Protein AF-A0A8T7GIP5-F1 (afdb_monomer_lite)

Sequence (349 aa):
MSTEKSAIWFSHVEDRYVADLEVGKKKFYWTGSLQTWDWSNCTVSAVKAASKLRIVIRSEKSIQSEYRKKQVVLRYMLGFDTDYLSIKPPAEEQYREPISNRDQQYGPPKTRWVVHLDSMHDIWQWKDGSDISQSEIYRAYLSLLRIIKEPPANSDKNLFNVYPNDDNEIGRKIVPVVYQPAIDSWKNFLREVHCKVVEHDDKGRPKKIEVSLMFNNEQLRQHAIANRIYEWFRGLFYGRTIDIESFFIQCKDEPELFDFPDIYSGDYGIQSDTIHIPRYGVRIKYYVGNGRHPIIFINTSNHAMAEHDTNHRLWKWEYIAWQQDGPVDFGEESRSEIDNRFRPKLRFW

pLDDT: mean 84.32, std 15.95, range [30.56, 98.44]

Structure (mmCIF, N/CA/C/O backbone):
data_AF-A0A8T7GIP5-F1
#
_entry.id   AF-A0A8T7GIP5-F1
#
loop_
_atom_site.group_PDB
_atom_site.id
_atom_site.type_symbol
_atom_site.label_atom_id
_atom_site.label_alt_id
_atom_site.label_comp_id
_atom_site.label_asym_id
_atom_site.label_entity_id
_atom_site.label_seq_id
_atom_site.pdbx_PDB_ins_code
_atom_site.Cartn_x
_atom_site.Cartn_y
_atom_site.Cartn_z
_atom_site.occupancy
_atom_site.B_iso_or_equiv
_atom_site.auth_seq_id
_atom_site.auth_comp_id
_atom_site.auth_asym_id
_atom_site.auth_atom_id
_atom_site.pdbx_PDB_model_num
ATOM 1 N N . MET A 1 1 ? -2.646 20.706 -7.688 1.00 34.72 1 MET A N 1
ATOM 2 C CA . MET A 1 1 ? -1.284 20.606 -8.252 1.00 34.72 1 MET A CA 1
ATOM 3 C C . MET A 1 1 ? -1.348 19.629 -9.408 1.00 34.72 1 MET A C 1
ATOM 5 O O . MET A 1 1 ? -1.994 18.604 -9.257 1.00 34.72 1 MET A O 1
ATOM 9 N N . SER A 1 2 ? -0.771 19.973 -10.558 1.00 30.56 2 SER A N 1
ATOM 10 C CA . SER A 1 2 ? -0.585 19.028 -11.662 1.00 30.56 2 SER A CA 1
ATOM 11 C C . SER A 1 2 ? 0.347 17.920 -11.171 1.00 30.56 2 SER A C 1
ATOM 13 O O . SER A 1 2 ? 1.537 18.175 -11.010 1.00 30.56 2 SER A O 1
ATOM 15 N N . THR A 1 3 ? -0.182 16.737 -10.855 1.00 49.62 3 THR A N 1
ATOM 16 C CA . THR A 1 3 ? 0.637 15.545 -10.619 1.00 49.62 3 THR A CA 1
ATOM 17 C C . THR A 1 3 ? 1.179 15.106 -11.969 1.00 49.62 3 THR A C 1
ATOM 19 O O . THR A 1 3 ? 0.511 14.426 -12.747 1.00 49.62 3 THR A O 1
ATOM 22 N N . GLU A 1 4 ? 2.369 15.601 -12.297 1.00 65.62 4 GLU A N 1
ATOM 23 C CA . GLU A 1 4 ? 3.109 15.137 -13.461 1.00 65.62 4 GLU A CA 1
ATOM 24 C C . GLU A 1 4 ? 3.264 13.617 -13.326 1.00 65.62 4 GLU A C 1
ATOM 26 O O . GLU A 1 4 ? 3.713 13.119 -12.292 1.00 65.62 4 GLU A O 1
ATOM 31 N N . LYS A 1 5 ? 2.764 12.871 -14.316 1.00 82.81 5 LYS A N 1
ATOM 32 C CA . LYS A 1 5 ? 2.826 11.409 -14.283 1.00 82.81 5 LYS A CA 1
ATOM 33 C C . LYS A 1 5 ? 4.287 10.997 -14.371 1.00 82.81 5 LYS A C 1
ATOM 35 O O . LYS A 1 5 ? 4.973 11.444 -15.286 1.00 82.81 5 LYS A O 1
ATOM 40 N N . SER A 1 6 ? 4.727 10.121 -13.474 1.00 88.12 6 SER A N 1
ATOM 41 C CA . SER A 1 6 ? 6.069 9.556 -13.572 1.00 88.12 6 SER A CA 1
ATOM 42 C C . SER A 1 6 ? 6.199 8.752 -14.861 1.00 88.12 6 SER A C 1
ATOM 44 O O . SER A 1 6 ? 5.301 7.989 -15.240 1.00 88.12 6 SER A O 1
ATOM 46 N N . ALA A 1 7 ? 7.344 8.908 -15.519 1.00 93.50 7 ALA A N 1
ATOM 47 C CA . ALA A 1 7 ? 7.695 8.132 -16.698 1.00 93.50 7 ALA A CA 1
ATOM 48 C C . ALA A 1 7 ? 8.135 6.692 -16.365 1.00 93.50 7 ALA A C 1
ATOM 50 O O . ALA A 1 7 ? 8.314 5.886 -17.282 1.00 93.50 7 ALA A O 1
ATOM 51 N N . ILE A 1 8 ? 8.318 6.362 -15.080 1.00 96.31 8 ILE A N 1
ATOM 52 C CA . ILE A 1 8 ? 8.752 5.037 -14.639 1.00 96.31 8 ILE A CA 1
ATOM 53 C C . ILE A 1 8 ? 7.596 4.039 -14.741 1.00 96.31 8 ILE A C 1
ATOM 55 O O . ILE A 1 8 ? 6.465 4.273 -14.302 1.00 96.31 8 ILE A O 1
ATOM 59 N N . TRP A 1 9 ? 7.934 2.883 -15.285 1.00 96.81 9 TRP A N 1
ATOM 60 C CA . TRP A 1 9 ? 7.155 1.663 -15.292 1.00 96.81 9 TRP A CA 1
ATOM 61 C C . TRP A 1 9 ? 7.798 0.625 -14.378 1.00 96.81 9 TRP A C 1
ATOM 63 O O . TRP A 1 9 ? 9.003 0.655 -14.115 1.00 96.81 9 TRP A O 1
ATOM 73 N N . PHE A 1 10 ? 6.989 -0.319 -13.924 1.00 97.25 10 PHE A N 1
ATOM 74 C CA . PHE A 1 10 ? 7.412 -1.456 -13.129 1.00 97.25 10 PHE A CA 1
ATOM 75 C C . PHE A 1 10 ? 6.832 -2.741 -13.711 1.00 97.25 10 PHE A C 1
ATOM 77 O O . PHE A 1 10 ? 5.616 -2.856 -13.869 1.00 97.25 10 PHE A O 1
ATOM 84 N N . SER A 1 11 ? 7.699 -3.705 -13.996 1.00 96.00 11 SER A N 1
ATOM 85 C CA . SER A 1 11 ? 7.315 -5.057 -14.389 1.00 96.00 11 SER A CA 1
ATOM 86 C C . SER A 1 11 ? 7.630 -6.012 -13.251 1.00 96.00 11 SER A C 1
ATOM 88 O O . SER A 1 11 ? 8.713 -5.950 -12.670 1.00 96.00 11 SER A O 1
ATOM 90 N N . HIS A 1 12 ? 6.716 -6.934 -12.967 1.00 95.19 12 HIS A N 1
ATOM 91 C CA . HIS A 1 12 ? 7.019 -8.056 -12.088 1.00 95.19 12 HIS A CA 1
ATOM 92 C C . HIS A 1 12 ? 6.443 -9.362 -12.615 1.00 95.19 12 HIS A C 1
ATOM 94 O O . HIS A 1 12 ? 5.364 -9.382 -13.208 1.00 95.19 12 HIS A O 1
ATOM 100 N N . VAL A 1 13 ? 7.172 -10.452 -12.412 1.00 93.50 13 VAL A N 1
ATOM 101 C CA . VAL A 1 13 ? 6.719 -11.807 -12.715 1.00 93.50 13 VAL A CA 1
ATOM 102 C C . VAL A 1 13 ? 6.046 -12.373 -11.473 1.00 93.50 13 VAL A C 1
ATOM 104 O O . VAL A 1 13 ? 6.632 -12.385 -10.396 1.00 93.50 13 VAL A O 1
ATOM 107 N N . GLU A 1 14 ? 4.813 -12.844 -11.616 1.00 90.69 14 GLU A N 1
ATOM 108 C CA . GLU A 1 14 ? 4.031 -13.380 -10.504 1.00 90.69 14 GLU A CA 1
ATOM 109 C C . GLU A 1 14 ? 3.147 -14.537 -10.968 1.00 90.69 14 GLU A C 1
ATOM 111 O O . GLU A 1 14 ? 2.759 -14.610 -12.139 1.00 90.69 14 GLU A O 1
ATOM 116 N N . ASP A 1 15 ? 2.803 -15.434 -10.047 1.00 89.50 15 ASP A N 1
ATOM 117 C CA . ASP A 1 15 ? 1.770 -16.430 -10.286 1.00 89.50 15 ASP A CA 1
ATOM 118 C C . ASP A 1 15 ? 0.479 -15.708 -10.663 1.00 89.50 15 ASP A C 1
ATOM 120 O O . ASP A 1 15 ? -0.055 -14.867 -9.939 1.00 89.50 15 ASP A O 1
ATOM 124 N N . ARG A 1 16 ? -0.090 -16.067 -11.803 1.00 89.00 16 ARG A N 1
ATOM 125 C CA . ARG A 1 16 ? -1.422 -15.621 -12.166 1.00 89.00 16 ARG A CA 1
ATOM 126 C C . ARG A 1 16 ? -2.403 -16.145 -11.123 1.00 89.00 16 ARG A C 1
ATOM 128 O O . ARG A 1 16 ? -2.414 -17.340 -10.816 1.00 89.00 16 ARG A O 1
ATOM 135 N N . TYR A 1 17 ? -3.274 -15.276 -10.630 1.00 87.00 17 TYR A N 1
ATOM 136 C CA . TYR A 1 17 ? -4.391 -15.657 -9.775 1.00 87.00 17 TYR A CA 1
ATOM 137 C C . TYR A 1 17 ? -5.725 -15.480 -10.497 1.00 87.00 17 TYR A C 1
ATOM 139 O O . TYR A 1 17 ? -5.856 -14.711 -11.453 1.00 87.00 17 TYR A O 1
ATOM 147 N N . VAL A 1 18 ? -6.727 -16.209 -10.018 1.00 84.69 18 VAL A N 1
ATOM 148 C CA . VAL A 1 18 ? -8.130 -16.006 -10.370 1.00 84.69 18 VAL A CA 1
ATOM 149 C C . VAL A 1 18 ? -8.830 -15.432 -9.151 1.00 84.69 18 VAL A C 1
ATOM 151 O O . VAL A 1 18 ? -8.786 -16.021 -8.069 1.00 84.69 18 VAL A O 1
ATOM 154 N N . ALA A 1 19 ? -9.470 -14.279 -9.337 1.00 82.31 19 ALA A N 1
ATOM 155 C CA . ALA A 1 19 ? -10.295 -13.643 -8.328 1.00 82.31 19 ALA A CA 1
ATOM 156 C C . ALA A 1 19 ? -11.628 -13.228 -8.948 1.00 82.31 19 ALA A C 1
ATOM 158 O O . ALA A 1 19 ? -11.730 -12.141 -9.509 1.00 82.31 19 ALA A O 1
ATOM 159 N N . ASP A 1 20 ? -12.645 -14.079 -8.838 1.00 77.75 20 ASP A N 1
ATOM 160 C CA . ASP A 1 20 ? -13.966 -13.844 -9.431 1.00 77.75 20 ASP A CA 1
ATOM 161 C C . ASP A 1 20 ? -15.079 -13.931 -8.377 1.00 77.75 20 ASP A C 1
ATOM 163 O O . ASP A 1 20 ? -14.906 -14.497 -7.292 1.00 77.75 20 ASP A O 1
ATOM 167 N N . LEU A 1 21 ? -16.232 -13.346 -8.708 1.00 64.69 21 LEU A N 1
ATOM 168 C CA . LEU A 1 21 ? -17.490 -13.511 -7.982 1.00 64.69 21 LEU A CA 1
ATOM 169 C C . LEU A 1 21 ? -18.344 -14.536 -8.733 1.00 64.69 21 LEU A C 1
ATOM 171 O O . LEU A 1 21 ? -19.016 -14.195 -9.704 1.00 64.69 21 LEU A O 1
ATOM 175 N N . GLU A 1 22 ? -18.333 -15.791 -8.293 1.00 63.12 22 GLU A N 1
ATOM 176 C CA . GLU A 1 22 ? -19.112 -16.860 -8.925 1.00 63.12 22 GLU A CA 1
ATOM 177 C C . GLU A 1 22 ? -20.294 -17.237 -8.027 1.00 63.12 22 GLU A C 1
ATOM 179 O O . GLU A 1 22 ? -20.105 -17.681 -6.894 1.00 63.12 22 GLU A O 1
ATOM 184 N N . VAL A 1 23 ? -21.527 -17.026 -8.507 1.00 63.66 23 VAL A N 1
ATOM 185 C CA . VAL A 1 23 ? -22.776 -17.322 -7.768 1.00 63.66 23 VAL A CA 1
ATOM 186 C C . VAL A 1 23 ? -22.764 -16.727 -6.340 1.00 63.66 23 VAL A C 1
ATOM 188 O O . VAL A 1 23 ? -23.119 -17.378 -5.360 1.00 63.66 23 VAL A O 1
ATOM 191 N N . GLY A 1 24 ? -22.291 -15.482 -6.202 1.00 58.62 24 GLY A N 1
ATOM 192 C CA . GLY A 1 24 ? -22.213 -14.776 -4.913 1.00 58.62 24 GLY A CA 1
ATOM 193 C C . GLY A 1 24 ? -21.102 -15.250 -3.967 1.00 58.62 24 GLY A C 1
ATOM 194 O O . GLY A 1 24 ? -21.040 -14.782 -2.833 1.00 58.62 24 GLY A O 1
ATOM 195 N N . LYS A 1 25 ? -20.213 -16.150 -4.408 1.00 63.22 25 LYS A N 1
ATOM 196 C CA . LYS A 1 25 ? -19.009 -16.543 -3.667 1.00 63.22 25 LYS A CA 1
ATOM 197 C C . LYS A 1 25 ? -17.785 -15.871 -4.276 1.00 63.22 25 LYS A C 1
ATOM 199 O O . LYS A 1 25 ? -17.510 -16.039 -5.464 1.00 63.22 25 LYS A O 1
ATOM 204 N N . LYS A 1 26 ? -17.016 -15.149 -3.455 1.00 70.00 26 LYS A N 1
ATOM 205 C CA . LYS A 1 26 ? -15.670 -14.709 -3.848 1.00 70.00 26 LYS A CA 1
ATOM 206 C C . LYS A 1 26 ? -14.801 -15.969 -3.988 1.00 70.00 26 LYS A C 1
ATOM 208 O O . LYS A 1 26 ? -14.779 -16.792 -3.079 1.00 70.00 26 LYS A O 1
ATOM 213 N N . LYS A 1 27 ? -14.103 -16.154 -5.104 1.00 77.88 27 LYS A N 1
ATOM 214 C CA . LYS A 1 27 ? -13.073 -17.194 -5.267 1.00 77.88 27 LYS A CA 1
ATOM 215 C C . LYS A 1 27 ? -11.707 -16.524 -5.319 1.00 77.88 27 LYS A C 1
ATOM 217 O O . LYS A 1 27 ? -11.587 -15.460 -5.917 1.00 77.88 27 LYS A O 1
ATOM 222 N N . PHE A 1 28 ? -10.706 -17.134 -4.687 1.00 84.19 28 PHE A N 1
ATOM 223 C CA . PHE A 1 28 ? -9.301 -16.756 -4.831 1.00 84.19 28 PHE A CA 1
ATOM 224 C C . PHE A 1 28 ? -8.437 -18.006 -4.900 1.00 84.19 28 PHE A C 1
ATOM 226 O O . PHE A 1 28 ? -8.432 -18.796 -3.956 1.00 84.19 28 PHE A O 1
ATOM 233 N N . TYR A 1 29 ? -7.675 -18.167 -5.972 1.00 86.38 29 TYR A N 1
ATOM 234 C CA . TYR A 1 29 ? -6.622 -19.174 -6.018 1.00 86.38 29 TYR A CA 1
ATOM 235 C C . TYR A 1 29 ? -5.536 -18.783 -7.012 1.00 86.38 29 TYR A C 1
ATOM 237 O O . TYR A 1 29 ? -5.792 -18.133 -8.028 1.00 86.38 29 TYR A O 1
ATOM 245 N N . TRP A 1 30 ? -4.315 -19.206 -6.706 1.00 88.75 30 TRP A N 1
ATOM 246 C CA . TRP A 1 30 ? -3.186 -19.130 -7.620 1.00 88.75 30 TRP A CA 1
ATOM 247 C C . TRP A 1 30 ? -3.307 -20.244 -8.655 1.00 88.75 30 TRP A C 1
ATOM 249 O O . TRP A 1 30 ? -3.639 -21.380 -8.327 1.00 88.75 30 TRP A O 1
ATOM 259 N N . THR A 1 31 ? -3.049 -19.917 -9.914 1.00 88.69 31 THR A N 1
ATOM 260 C CA . THR A 1 31 ? -3.108 -20.880 -11.022 1.00 88.69 31 THR A CA 1
ATOM 261 C C . THR A 1 31 ? -1.836 -21.719 -11.142 1.00 88.69 31 THR A C 1
ATOM 263 O O . THR A 1 31 ? -1.844 -22.719 -11.852 1.00 88.69 31 THR A O 1
ATOM 266 N N . GLY A 1 32 ? -0.743 -21.296 -10.493 1.00 88.69 32 GLY A N 1
ATOM 267 C CA . GLY A 1 32 ? 0.596 -21.876 -10.652 1.00 88.69 32 GLY A CA 1
ATOM 268 C C . GLY A 1 32 ? 1.262 -21.563 -11.998 1.00 88.69 32 GLY A C 1
ATOM 269 O O . GLY A 1 32 ? 2.337 -22.083 -12.281 1.00 88.69 32 GLY A O 1
ATOM 270 N N . SER A 1 33 ? 0.627 -20.744 -12.844 1.00 89.81 33 SER A N 1
ATOM 271 C CA . SER A 1 33 ? 1.219 -20.252 -14.090 1.00 89.81 33 SER A CA 1
ATOM 272 C C . SER A 1 33 ? 1.804 -18.862 -13.873 1.00 89.81 33 SER A C 1
ATOM 274 O O . SER A 1 33 ? 1.096 -17.973 -13.405 1.00 89.81 33 SER A O 1
ATOM 276 N N . LEU A 1 34 ? 3.079 -18.669 -14.208 1.00 91.44 34 LEU A N 1
ATOM 277 C CA . LEU A 1 34 ? 3.741 -17.371 -14.093 1.00 91.44 34 LEU A CA 1
ATOM 278 C C . LEU A 1 34 ? 3.331 -16.437 -15.231 1.00 91.44 34 LEU A C 1
ATOM 280 O O . LEU A 1 34 ? 3.147 -16.860 -16.374 1.00 91.44 34 LEU A O 1
ATOM 284 N N . GLN A 1 35 ? 3.237 -15.151 -14.915 1.00 91.44 35 GLN A N 1
ATOM 285 C CA . GLN A 1 35 ? 2.960 -14.093 -15.870 1.00 91.44 35 GLN A CA 1
ATOM 286 C C . GLN A 1 35 ? 3.676 -12.797 -15.469 1.00 91.44 35 GLN A C 1
ATOM 288 O O . GLN A 1 35 ? 3.770 -12.473 -14.289 1.00 91.44 35 GLN A O 1
ATOM 293 N N . THR A 1 36 ? 4.132 -12.029 -16.461 1.00 92.00 36 THR A N 1
ATOM 294 C CA . THR A 1 36 ? 4.612 -10.657 -16.262 1.00 92.00 36 THR A CA 1
ATOM 295 C C . THR A 1 36 ? 3.446 -9.671 -16.183 1.00 92.00 36 THR A C 1
ATOM 297 O O . THR A 1 36 ? 2.523 -9.710 -17.001 1.00 92.00 36 THR A O 1
ATOM 300 N N . TRP A 1 37 ? 3.512 -8.776 -15.203 1.00 92.44 37 TRP A N 1
ATOM 301 C CA . TRP A 1 37 ? 2.561 -7.702 -14.956 1.00 92.44 37 TRP A CA 1
ATOM 302 C C . TRP A 1 37 ? 3.265 -6.356 -15.018 1.00 92.44 37 TRP A C 1
ATOM 304 O O . TRP A 1 37 ? 4.160 -6.087 -14.216 1.00 92.44 37 TRP A O 1
ATOM 314 N N . ASP A 1 38 ? 2.799 -5.493 -15.910 1.00 93.94 38 ASP A N 1
ATOM 315 C CA . ASP A 1 38 ? 3.372 -4.176 -16.138 1.00 93.94 38 ASP A CA 1
ATOM 316 C C . ASP A 1 38 ? 2.491 -3.057 -15.582 1.00 93.94 38 ASP A C 1
ATOM 318 O O . ASP A 1 38 ? 1.281 -3.001 -15.819 1.00 93.94 38 ASP A O 1
ATOM 322 N N . TRP A 1 39 ? 3.111 -2.127 -14.866 1.00 93.88 39 TRP A N 1
ATOM 323 C CA . TRP A 1 39 ? 2.456 -1.003 -14.209 1.00 93.88 39 TRP A CA 1
ATOM 324 C C . TRP A 1 39 ? 3.131 0.292 -14.637 1.00 93.88 39 TRP A C 1
ATOM 326 O O . TRP A 1 39 ? 4.350 0.400 -14.595 1.00 93.88 39 TRP A O 1
ATOM 336 N N . SER A 1 40 ? 2.340 1.273 -15.063 1.00 93.19 40 SER A N 1
ATOM 337 C CA . SER A 1 40 ? 2.819 2.612 -15.425 1.00 93.19 40 SER A CA 1
ATOM 338 C C . SER A 1 40 ? 2.672 3.594 -14.263 1.00 93.19 40 SER A C 1
ATOM 340 O O . SER A 1 40 ? 1.906 3.333 -13.329 1.00 93.19 40 SER A O 1
ATOM 342 N N . ASN A 1 41 ? 3.266 4.785 -14.397 1.00 94.31 41 ASN A N 1
ATOM 343 C CA . ASN A 1 41 ? 3.144 5.874 -13.422 1.00 94.31 41 ASN A CA 1
ATOM 344 C C . ASN A 1 41 ? 3.607 5.424 -12.029 1.00 94.31 41 ASN A C 1
ATOM 346 O O . ASN A 1 41 ? 2.883 5.559 -11.039 1.00 94.31 41 ASN A O 1
ATOM 350 N N . CYS A 1 42 ? 4.781 4.796 -11.992 1.00 95.50 42 CYS A N 1
ATOM 351 C CA . CYS A 1 42 ? 5.333 4.195 -10.794 1.00 95.50 42 CYS A CA 1
ATOM 352 C C . CYS A 1 42 ? 6.356 5.110 -10.120 1.00 95.50 42 CYS A C 1
ATOM 354 O O . CYS A 1 42 ? 7.090 5.834 -10.770 1.00 95.50 42 CYS A O 1
ATOM 356 N N . THR A 1 43 ? 6.463 5.030 -8.801 1.00 93.62 43 THR A N 1
ATOM 357 C CA . THR A 1 43 ? 7.572 5.606 -8.038 1.00 93.62 43 THR A CA 1
ATOM 358 C C . THR A 1 43 ? 8.289 4.500 -7.286 1.00 93.62 43 THR A C 1
ATOM 360 O O . THR A 1 43 ? 7.683 3.493 -6.912 1.00 93.62 43 THR A O 1
ATOM 363 N N . VAL A 1 44 ? 9.591 4.685 -7.083 1.00 92.44 44 VAL A N 1
ATOM 364 C CA . VAL A 1 44 ? 10.471 3.683 -6.482 1.00 92.44 44 VAL A CA 1
ATOM 365 C C . VAL A 1 44 ? 11.093 4.273 -5.229 1.00 92.44 44 VAL A C 1
ATOM 367 O O . VAL A 1 44 ? 11.706 5.338 -5.263 1.00 92.44 44 VAL A O 1
ATOM 370 N N . SER A 1 45 ? 10.948 3.561 -4.120 1.00 89.38 45 SER A N 1
ATOM 371 C CA . SER A 1 45 ? 11.603 3.867 -2.850 1.00 89.38 45 SER A CA 1
ATOM 372 C C . SER A 1 45 ? 12.220 2.595 -2.284 1.00 89.38 45 SER A C 1
ATOM 374 O O . SER A 1 45 ? 11.813 1.495 -2.655 1.00 89.38 45 SER A O 1
ATOM 376 N N . ALA A 1 46 ? 13.220 2.725 -1.418 1.00 88.19 46 ALA A N 1
ATOM 377 C CA . ALA A 1 46 ? 13.846 1.565 -0.807 1.00 88.19 46 ALA A CA 1
ATOM 378 C C . ALA A 1 46 ? 14.382 1.871 0.589 1.00 88.19 46 ALA A C 1
ATOM 380 O O . ALA A 1 46 ? 14.709 3.015 0.904 1.00 88.19 46 ALA A O 1
ATOM 381 N N . VAL A 1 47 ? 14.512 0.825 1.400 1.00 83.94 47 VAL A N 1
ATOM 382 C CA . VAL A 1 47 ? 15.208 0.865 2.687 1.00 83.94 47 VAL A CA 1
ATOM 383 C C . VAL A 1 47 ? 16.113 -0.349 2.809 1.00 83.94 47 VAL A C 1
ATOM 385 O O . VAL A 1 47 ? 15.756 -1.469 2.444 1.00 83.94 47 VAL A O 1
ATOM 388 N N . LYS A 1 48 ? 17.318 -0.115 3.324 1.00 81.94 48 LYS A N 1
ATOM 389 C CA . LYS A 1 48 ? 18.306 -1.159 3.574 1.00 81.94 48 LYS A CA 1
ATOM 390 C C . LYS A 1 48 ? 17.959 -1.914 4.859 1.00 81.94 48 LYS A C 1
ATOM 392 O O . LYS A 1 48 ? 17.916 -1.310 5.927 1.00 81.94 48 LYS A O 1
ATOM 397 N N . ALA A 1 49 ? 17.751 -3.225 4.750 1.00 73.88 49 ALA A N 1
ATOM 398 C CA . ALA A 1 49 ? 17.392 -4.118 5.848 1.00 73.88 49 ALA A CA 1
ATOM 399 C C . ALA A 1 49 ? 18.437 -5.237 5.975 1.00 73.88 49 ALA A C 1
ATOM 401 O O . ALA A 1 49 ? 18.398 -6.231 5.252 1.00 73.88 49 ALA A O 1
ATOM 402 N N . ALA A 1 50 ? 19.388 -5.075 6.900 1.00 74.81 50 ALA A N 1
ATOM 403 C CA . ALA A 1 50 ? 20.512 -5.998 7.092 1.00 74.81 50 ALA A CA 1
ATOM 404 C C . ALA A 1 50 ? 21.248 -6.328 5.770 1.00 74.81 50 ALA A C 1
ATOM 406 O O . ALA A 1 50 ? 21.973 -5.476 5.253 1.00 74.81 50 ALA A O 1
ATOM 407 N N . SER A 1 51 ? 21.075 -7.543 5.232 1.00 75.56 51 SER A N 1
ATOM 408 C CA . SER A 1 51 ? 21.687 -8.011 3.979 1.00 75.56 51 SER A CA 1
ATOM 409 C C . SER A 1 51 ? 20.826 -7.799 2.729 1.00 75.56 51 SER A C 1
ATOM 411 O O . SER A 1 51 ? 21.311 -8.042 1.627 1.00 75.56 51 SER A O 1
ATOM 413 N N . LYS A 1 52 ? 19.576 -7.353 2.882 1.00 86.69 52 LYS A N 1
ATOM 414 C CA . LYS A 1 52 ? 18.621 -7.152 1.787 1.00 86.69 52 LYS A CA 1
ATOM 415 C C . LYS A 1 52 ? 18.278 -5.678 1.606 1.00 86.69 52 LYS A C 1
ATOM 417 O O . LYS A 1 52 ? 18.423 -4.856 2.514 1.00 86.69 52 LYS A O 1
ATOM 422 N N . LEU A 1 53 ? 17.797 -5.345 0.419 1.00 88.38 53 LEU A N 1
ATOM 423 C CA . LEU A 1 53 ? 17.159 -4.077 0.118 1.00 88.38 53 LEU A CA 1
ATOM 424 C C . LEU A 1 53 ? 15.658 -4.322 -0.014 1.00 88.38 53 LEU A C 1
ATOM 426 O O . LEU A 1 53 ? 15.228 -5.062 -0.895 1.00 88.38 53 LEU A O 1
ATOM 430 N N . ARG A 1 54 ? 14.862 -3.692 0.848 1.00 89.25 54 ARG A N 1
ATOM 431 C CA . ARG A 1 54 ? 13.413 -3.686 0.686 1.00 89.25 54 ARG A CA 1
ATOM 432 C C . ARG A 1 54 ? 13.037 -2.574 -0.271 1.00 89.25 54 ARG A C 1
ATOM 434 O O . ARG A 1 54 ? 13.262 -1.406 0.043 1.00 89.25 54 ARG A O 1
ATOM 441 N N . ILE A 1 55 ? 12.474 -2.930 -1.415 1.00 91.38 55 ILE A N 1
ATOM 442 C CA . ILE A 1 55 ? 11.984 -1.996 -2.423 1.00 91.38 55 ILE A CA 1
ATOM 443 C C . ILE A 1 55 ? 10.475 -1.856 -2.255 1.00 91.38 55 ILE A C 1
ATOM 445 O O . ILE A 1 55 ? 9.764 -2.840 -2.065 1.00 91.38 55 ILE A O 1
ATOM 449 N N . VAL A 1 56 ? 9.991 -0.619 -2.320 1.00 91.94 56 VAL A N 1
ATOM 450 C CA . VAL A 1 56 ? 8.570 -0.284 -2.320 1.00 91.94 56 VAL A CA 1
ATOM 451 C C . VAL A 1 56 ? 8.261 0.492 -3.590 1.00 91.94 56 VAL A C 1
ATOM 453 O O . VAL A 1 56 ? 8.758 1.607 -3.792 1.00 91.94 56 VAL A O 1
ATOM 456 N N . ILE A 1 57 ? 7.418 -0.106 -4.426 1.00 94.81 57 ILE A N 1
ATOM 457 C CA . ILE A 1 57 ? 6.870 0.490 -5.636 1.00 94.81 57 ILE A CA 1
ATOM 458 C C . ILE A 1 57 ? 5.494 1.049 -5.308 1.00 94.81 57 ILE A C 1
ATOM 460 O O . ILE A 1 57 ? 4.667 0.362 -4.705 1.00 94.81 57 ILE A O 1
ATOM 464 N N . ARG A 1 58 ? 5.228 2.284 -5.730 1.00 94.31 58 ARG A N 1
ATOM 465 C CA . ARG A 1 58 ? 3.876 2.848 -5.709 1.00 94.31 58 ARG A CA 1
ATOM 466 C C . ARG A 1 58 ? 3.418 3.210 -7.102 1.00 94.31 58 ARG A C 1
ATOM 468 O O . ARG A 1 58 ? 4.235 3.634 -7.905 1.00 94.31 58 ARG A O 1
ATOM 475 N N . SER A 1 59 ? 2.131 3.068 -7.378 1.00 94.25 59 SER A N 1
ATOM 476 C CA . SER A 1 59 ? 1.501 3.545 -8.612 1.00 94.25 59 SER A CA 1
ATOM 477 C C . SER A 1 59 ? 0.245 4.327 -8.263 1.00 94.25 59 SER A C 1
ATOM 479 O O . SER A 1 59 ? -0.413 4.040 -7.261 1.00 94.25 59 SER A O 1
ATOM 481 N N . GLU A 1 60 ? -0.091 5.321 -9.076 1.00 92.31 60 GLU A N 1
ATOM 482 C CA . GLU A 1 60 ? -1.270 6.155 -8.863 1.00 92.31 60 GLU A CA 1
ATOM 483 C C . GLU A 1 60 ? -2.155 6.186 -10.106 1.00 92.31 60 GLU A C 1
ATOM 485 O O . GLU A 1 60 ? -1.680 6.263 -11.244 1.00 92.31 60 GLU A O 1
ATOM 490 N N . LYS A 1 61 ? -3.470 6.149 -9.892 1.00 91.31 61 LYS A N 1
ATOM 491 C CA . LYS A 1 61 ? -4.464 6.207 -10.963 1.00 91.31 61 LYS A CA 1
ATOM 492 C C . LYS A 1 61 ? -5.632 7.090 -10.563 1.00 91.31 61 LYS A C 1
ATOM 494 O O . LYS A 1 61 ? -6.343 6.799 -9.604 1.00 91.31 61 LYS A O 1
ATOM 499 N N . SER A 1 62 ? -5.884 8.130 -11.350 1.00 91.56 62 SER A N 1
ATOM 500 C CA . SER A 1 62 ? -7.086 8.944 -11.194 1.00 91.56 62 SER A CA 1
ATOM 501 C C . SER A 1 62 ? -8.302 8.218 -11.766 1.00 91.56 62 SER A C 1
ATOM 503 O O . SER A 1 62 ? -8.273 7.752 -12.907 1.00 91.56 62 SER A O 1
ATOM 505 N N . ILE A 1 63 ? -9.383 8.151 -10.994 1.00 90.00 63 ILE A N 1
ATOM 506 C CA . ILE A 1 63 ? -10.660 7.564 -11.409 1.00 90.00 63 ILE A CA 1
ATOM 507 C C . ILE A 1 63 ? -11.817 8.491 -11.040 1.00 90.00 63 ILE A C 1
ATOM 509 O O . ILE A 1 63 ? -11.710 9.295 -10.114 1.00 90.00 63 ILE A O 1
ATOM 513 N N . GLN A 1 64 ? -12.949 8.345 -11.723 1.00 90.56 64 GLN A N 1
ATOM 514 C CA . GLN A 1 64 ? -14.201 8.934 -11.264 1.00 90.56 64 GLN A CA 1
ATOM 515 C C . GLN A 1 64 ? -14.802 8.029 -10.181 1.00 90.56 64 GLN A C 1
ATOM 517 O O . GLN A 1 64 ? -15.141 6.880 -10.453 1.00 90.56 64 GLN A O 1
ATOM 522 N N . SER A 1 65 ? -14.921 8.526 -8.950 1.00 85.38 65 SER A N 1
ATOM 523 C CA . SER A 1 65 ? -15.519 7.772 -7.846 1.00 85.38 65 SER A CA 1
ATOM 524 C C . SER A 1 65 ? -17.032 7.949 -7.830 1.00 85.38 65 SER A C 1
ATOM 526 O O . SER A 1 65 ? -17.526 9.063 -7.658 1.00 85.38 65 SER A O 1
ATOM 528 N N . GLU A 1 66 ? -17.771 6.846 -7.945 1.00 82.69 66 GLU A N 1
ATOM 529 C CA . GLU A 1 66 ? -19.230 6.838 -7.766 1.00 82.69 66 GLU A CA 1
ATOM 530 C C . GLU A 1 66 ? -19.624 7.186 -6.324 1.00 82.69 66 GLU A C 1
ATOM 532 O O . GLU A 1 66 ? -20.585 7.919 -6.103 1.00 82.69 66 GLU A O 1
ATOM 537 N N . TYR A 1 67 ? -18.842 6.714 -5.346 1.00 82.94 67 TYR A N 1
ATOM 538 C CA . TYR A 1 67 ? -19.076 6.966 -3.923 1.00 82.94 67 TYR A CA 1
ATOM 539 C C . TYR A 1 67 ? -18.874 8.446 -3.570 1.00 82.94 67 TYR A C 1
ATOM 541 O O . TYR A 1 67 ? -19.763 9.090 -3.019 1.00 82.94 67 TYR A O 1
ATOM 549 N N . ARG A 1 68 ? -17.722 9.011 -3.958 1.00 83.06 68 ARG A N 1
ATOM 550 C CA . ARG A 1 68 ? -17.347 10.403 -3.644 1.00 83.06 68 ARG A CA 1
ATOM 551 C C . ARG A 1 68 ? -17.973 11.417 -4.605 1.00 83.06 68 ARG A C 1
ATOM 553 O O . ARG A 1 68 ? -17.877 12.616 -4.364 1.00 83.06 68 ARG A O 1
ATOM 560 N N . LYS A 1 69 ? -18.565 10.947 -5.711 1.00 88.06 69 LYS A N 1
ATOM 561 C CA . LYS A 1 69 ? -19.145 11.758 -6.797 1.00 88.06 69 LYS A CA 1
ATOM 562 C C . LYS A 1 69 ? -18.165 12.786 -7.383 1.00 88.06 69 LYS A C 1
ATOM 564 O O . LYS A 1 69 ? -18.569 13.850 -7.840 1.00 88.06 69 LYS A O 1
ATOM 569 N N . LYS A 1 70 ? -16.869 12.470 -7.368 1.00 90.69 70 LYS A N 1
ATOM 570 C CA . LYS A 1 70 ? -15.781 13.322 -7.867 1.00 90.69 70 LYS A CA 1
ATOM 571 C C . LYS A 1 70 ? -14.618 12.473 -8.370 1.00 90.69 70 LYS A C 1
ATOM 573 O O . LYS A 1 70 ? -14.559 11.270 -8.102 1.00 90.69 70 LYS A O 1
ATOM 578 N N . GLN A 1 71 ? -13.680 13.114 -9.056 1.00 93.69 71 GLN A N 1
ATOM 579 C CA . GLN A 1 71 ? -12.408 12.491 -9.386 1.00 93.69 71 GLN A CA 1
ATOM 580 C C . GLN A 1 71 ? -11.591 12.272 -8.106 1.00 93.69 71 GLN A C 1
ATOM 582 O O . GLN A 1 71 ? -11.497 13.164 -7.262 1.00 93.69 71 GLN A O 1
ATOM 587 N N . VAL A 1 72 ? -11.028 11.075 -7.962 1.00 92.25 72 VAL A N 1
ATOM 588 C CA . VAL A 1 72 ? -10.155 10.688 -6.846 1.00 92.25 72 VAL A CA 1
ATOM 589 C C . VAL A 1 72 ? -8.903 10.002 -7.375 1.00 92.25 72 VAL A C 1
ATOM 591 O O . VAL A 1 72 ? -8.903 9.479 -8.492 1.00 92.25 72 VAL A O 1
ATOM 594 N N . VAL A 1 73 ? -7.849 9.972 -6.568 1.00 92.25 73 VAL A N 1
ATOM 595 C CA . VAL A 1 73 ? -6.596 9.272 -6.849 1.00 92.25 73 VAL A CA 1
ATOM 596 C C . VAL A 1 73 ? -6.572 7.969 -6.058 1.00 92.25 73 VAL A C 1
ATOM 598 O O . VAL A 1 73 ? -6.569 7.972 -4.831 1.00 92.25 73 VAL A O 1
ATOM 601 N N . LEU A 1 74 ? -6.564 6.840 -6.766 1.00 92.12 74 LEU A N 1
ATOM 602 C CA . LEU A 1 74 ? -6.232 5.548 -6.176 1.00 92.12 74 LEU A CA 1
ATOM 603 C C . LEU A 1 74 ? -4.720 5.397 -6.121 1.00 92.12 74 LEU A C 1
ATOM 605 O O . LEU A 1 74 ? -4.045 5.591 -7.132 1.00 92.12 74 LEU A O 1
ATOM 609 N N . ARG A 1 75 ? -4.221 5.005 -4.953 1.00 93.25 75 ARG A N 1
ATOM 610 C CA . ARG A 1 75 ? -2.813 4.717 -4.712 1.00 93.25 75 ARG A CA 1
ATOM 611 C C . ARG A 1 75 ? -2.640 3.223 -4.504 1.00 93.25 75 ARG A C 1
ATOM 613 O O . ARG A 1 75 ? -3.441 2.588 -3.816 1.00 93.25 75 ARG A O 1
ATOM 620 N N . TYR A 1 76 ? -1.601 2.683 -5.114 1.00 94.69 76 TYR A N 1
ATOM 621 C CA . TYR A 1 76 ? -1.235 1.281 -5.036 1.00 94.69 76 TYR A CA 1
ATOM 622 C C . TYR A 1 76 ? 0.172 1.160 -4.477 1.00 94.69 76 TYR A C 1
ATOM 624 O O . TYR A 1 76 ? 1.026 1.977 -4.813 1.00 94.69 76 TYR A O 1
ATOM 632 N N . MET A 1 77 ? 0.423 0.135 -3.668 1.00 94.12 77 MET A N 1
ATOM 633 C CA . MET A 1 77 ? 1.741 -0.165 -3.115 1.00 94.12 77 MET A CA 1
ATOM 634 C C . MET A 1 77 ? 2.064 -1.656 -3.254 1.00 94.12 77 MET A C 1
ATOM 636 O O . MET A 1 77 ? 1.218 -2.507 -2.967 1.00 94.12 77 MET A O 1
ATOM 640 N N . LEU A 1 78 ? 3.286 -1.965 -3.684 1.00 94.50 78 LEU A N 1
ATOM 641 C CA . LEU A 1 78 ? 3.872 -3.301 -3.645 1.00 94.50 78 LEU A CA 1
ATOM 642 C C . LEU A 1 78 ? 5.267 -3.214 -3.023 1.00 94.50 78 LEU A C 1
ATOM 644 O O . LEU A 1 78 ? 6.085 -2.395 -3.442 1.00 94.50 78 LEU A O 1
ATOM 648 N N . GLY A 1 79 ? 5.532 -4.056 -2.027 1.00 92.06 79 GLY A N 1
ATOM 649 C CA . GLY A 1 79 ? 6.826 -4.145 -1.360 1.00 92.06 79 GLY A CA 1
ATOM 650 C C . GLY A 1 79 ? 7.433 -5.533 -1.520 1.00 92.06 79 GLY A C 1
ATOM 651 O O . GLY A 1 79 ? 6.730 -6.524 -1.341 1.00 92.06 79 GLY A O 1
ATOM 652 N N . PHE A 1 80 ? 8.727 -5.601 -1.821 1.00 91.81 80 PHE A N 1
ATOM 653 C CA . PHE A 1 80 ? 9.475 -6.854 -1.935 1.00 91.81 80 PHE A CA 1
ATOM 654 C C . PHE A 1 80 ? 10.930 -6.672 -1.491 1.00 91.81 80 PHE A C 1
ATOM 656 O O . PHE A 1 80 ? 11.451 -5.557 -1.456 1.00 91.81 80 PHE A O 1
ATOM 663 N N . ASP A 1 81 ? 11.581 -7.776 -1.132 1.00 91.56 81 ASP A N 1
ATOM 664 C CA . ASP A 1 81 ? 12.981 -7.787 -0.713 1.00 91.56 81 ASP A CA 1
ATOM 665 C C . ASP A 1 81 ? 13.861 -8.337 -1.839 1.00 91.56 81 ASP A C 1
ATOM 667 O O . ASP A 1 81 ? 13.595 -9.424 -2.347 1.00 91.56 81 ASP A O 1
ATOM 671 N N . THR A 1 82 ? 14.938 -7.626 -2.168 1.00 92.31 82 THR A N 1
ATOM 672 C CA . THR A 1 82 ? 15.947 -8.042 -3.152 1.00 92.31 82 THR A CA 1
ATOM 673 C C . THR A 1 82 ? 17.351 -8.003 -2.556 1.00 92.31 82 THR A C 1
ATOM 675 O O . THR A 1 82 ? 17.622 -7.261 -1.608 1.00 92.31 82 THR A O 1
ATOM 678 N N . ASP A 1 83 ? 18.277 -8.774 -3.120 1.00 92.12 83 ASP A N 1
ATOM 679 C CA . ASP A 1 83 ? 19.693 -8.655 -2.785 1.00 92.12 83 ASP A CA 1
ATOM 680 C C . ASP A 1 83 ? 20.286 -7.403 -3.447 1.00 92.12 83 ASP A C 1
ATOM 682 O O . ASP A 1 83 ? 20.001 -7.082 -4.595 1.00 92.12 83 ASP A O 1
ATOM 686 N N . TYR A 1 84 ? 21.153 -6.665 -2.752 1.00 86.75 84 TYR A N 1
ATOM 687 C CA . TYR A 1 84 ? 21.745 -5.454 -3.343 1.00 86.75 84 TYR A CA 1
ATOM 688 C C . TYR A 1 84 ? 22.666 -5.764 -4.537 1.00 86.75 84 TYR A C 1
ATOM 690 O O . TYR A 1 84 ? 22.893 -4.896 -5.375 1.00 86.75 84 TYR A O 1
ATOM 698 N N . LEU A 1 85 ? 23.194 -6.993 -4.617 1.00 88.50 85 LEU A N 1
ATOM 699 C CA . LEU A 1 85 ? 24.052 -7.460 -5.711 1.00 88.50 85 LEU A CA 1
ATOM 700 C C . LEU A 1 85 ? 23.274 -7.822 -6.981 1.00 88.50 85 LEU A C 1
ATOM 702 O O . LEU A 1 85 ? 23.888 -7.925 -8.042 1.00 88.50 85 LEU A O 1
ATOM 706 N N . SER A 1 86 ? 21.958 -8.039 -6.896 1.00 93.00 86 SER A N 1
ATOM 707 C CA . SER A 1 86 ? 21.152 -8.379 -8.072 1.00 93.00 86 SER A CA 1
ATOM 708 C C . SER A 1 86 ? 20.777 -7.154 -8.905 1.00 93.00 86 SER A C 1
ATOM 710 O O . SER A 1 86 ? 20.465 -7.312 -10.084 1.00 93.00 86 SER A O 1
ATOM 712 N N . ILE A 1 87 ? 20.866 -5.948 -8.328 1.00 95.00 87 ILE A N 1
ATOM 713 C CA . ILE A 1 87 ? 20.524 -4.699 -9.012 1.00 95.00 87 ILE A CA 1
ATOM 714 C C . ILE A 1 87 ? 21.589 -4.367 -10.056 1.00 95.00 87 ILE A C 1
ATOM 716 O O . ILE A 1 87 ? 22.738 -4.053 -9.730 1.00 95.00 87 ILE A O 1
ATOM 720 N N . LYS A 1 88 ? 21.196 -4.399 -11.329 1.00 96.62 88 LYS A N 1
ATOM 721 C CA . LYS A 1 88 ? 22.096 -4.132 -12.458 1.00 96.62 88 LYS A CA 1
ATOM 722 C C . LYS A 1 88 ? 22.063 -2.659 -12.874 1.00 96.62 88 LYS A C 1
ATOM 724 O O . LYS A 1 88 ? 21.049 -1.991 -12.681 1.00 96.62 88 LYS A O 1
ATOM 729 N N . PRO A 1 89 ? 23.152 -2.129 -13.458 1.00 96.69 89 PRO A N 1
ATOM 730 C CA . PRO A 1 89 ? 23.118 -0.826 -14.109 1.00 96.69 89 PRO A CA 1
ATOM 731 C C . PRO A 1 89 ? 22.041 -0.764 -15.200 1.00 96.69 89 PRO A C 1
ATOM 733 O O . PRO A 1 89 ? 21.737 -1.799 -15.800 1.00 96.69 89 PRO A O 1
ATOM 736 N N . PRO A 1 90 ? 21.500 0.432 -15.489 1.00 96.81 90 PRO A N 1
ATOM 737 C CA . PRO A 1 90 ? 20.541 0.607 -16.564 1.00 96.81 90 PRO A CA 1
ATOM 738 C C . PRO A 1 90 ? 21.071 0.102 -17.913 1.00 96.81 90 PRO A C 1
ATOM 740 O O . PRO A 1 90 ? 22.213 0.389 -18.278 1.00 96.81 90 PRO A O 1
ATOM 743 N N . ALA A 1 91 ? 20.232 -0.605 -18.664 1.00 96.94 91 ALA A N 1
ATOM 744 C CA . ALA A 1 91 ? 20.543 -1.139 -19.988 1.00 96.94 91 ALA A CA 1
ATOM 745 C C . ALA A 1 91 ? 19.440 -0.800 -20.999 1.00 96.94 91 ALA A C 1
ATOM 747 O O . ALA A 1 91 ? 18.319 -0.465 -20.620 1.00 96.94 91 ALA A O 1
ATOM 748 N N . GLU A 1 92 ? 19.757 -0.877 -22.292 1.00 97.06 92 GLU A N 1
ATOM 749 C CA . GLU A 1 92 ? 18.767 -0.745 -23.365 1.00 97.06 92 GLU A CA 1
ATOM 750 C C . GLU A 1 92 ? 18.228 -2.111 -23.777 1.00 97.06 92 GLU A C 1
ATOM 752 O O . GLU A 1 92 ? 18.995 -3.029 -24.060 1.00 97.06 92 GLU A O 1
ATOM 757 N N . GLU A 1 93 ? 16.905 -2.222 -23.877 1.00 96.75 93 GLU A N 1
ATOM 758 C CA . GLU A 1 93 ? 16.226 -3.441 -24.313 1.00 96.75 93 GLU A CA 1
ATOM 759 C C . GLU A 1 93 ? 15.090 -3.133 -25.287 1.00 96.75 93 GLU A C 1
ATOM 761 O O . GLU A 1 93 ? 14.431 -2.095 -25.193 1.00 96.75 93 GLU A O 1
ATOM 766 N N . GLN A 1 94 ? 14.824 -4.067 -26.203 1.00 96.88 94 GLN A N 1
ATOM 767 C CA . GLN A 1 94 ? 13.575 -4.071 -26.961 1.00 96.88 94 GLN A CA 1
ATOM 768 C C . GLN A 1 94 ? 12.471 -4.681 -26.106 1.00 96.88 94 GLN A C 1
ATOM 770 O O . GLN A 1 94 ? 12.598 -5.808 -25.631 1.00 96.88 94 GLN A O 1
ATOM 775 N N . TYR A 1 95 ? 11.368 -3.958 -25.954 1.00 95.62 95 TYR A N 1
ATOM 776 C CA . TYR A 1 95 ? 10.228 -4.401 -25.167 1.00 95.62 95 TYR A CA 1
ATOM 777 C C . TYR A 1 95 ? 8.921 -4.052 -25.859 1.00 95.62 95 TYR A C 1
ATOM 779 O O . TYR A 1 95 ? 8.846 -3.081 -26.612 1.00 95.62 95 TYR A O 1
ATOM 787 N N . ARG A 1 96 ? 7.879 -4.848 -25.629 1.00 92.38 96 ARG A N 1
ATOM 788 C CA . ARG A 1 96 ? 6.566 -4.591 -26.218 1.00 92.38 96 ARG A CA 1
ATOM 789 C C . ARG A 1 96 ? 5.668 -3.929 -25.191 1.00 92.38 96 ARG A C 1
ATOM 791 O O . ARG A 1 96 ? 5.539 -4.418 -24.077 1.00 92.38 96 ARG A O 1
ATOM 798 N N . GLU A 1 97 ? 5.047 -2.824 -25.581 1.00 86.94 97 GLU A N 1
ATOM 799 C CA . GLU A 1 97 ? 4.167 -2.078 -24.687 1.00 86.94 97 GLU A CA 1
ATOM 800 C C . GLU A 1 97 ? 2.952 -2.924 -24.269 1.00 86.94 97 GLU A C 1
ATOM 802 O O . GLU A 1 97 ? 2.270 -3.464 -25.143 1.00 86.94 97 GLU A O 1
ATOM 807 N N . PRO A 1 98 ? 2.658 -3.052 -22.969 1.00 86.56 98 PRO A N 1
ATOM 808 C CA . PRO A 1 98 ? 1.501 -3.797 -22.484 1.00 86.56 98 PRO A CA 1
ATOM 809 C C . PRO A 1 98 ? 0.211 -3.021 -22.789 1.00 86.56 98 PRO A C 1
ATOM 811 O O . PRO A 1 98 ? -0.040 -1.956 -22.230 1.00 86.56 98 PRO A O 1
ATOM 814 N N . ILE A 1 99 ? -0.634 -3.558 -23.670 1.00 84.75 99 ILE A N 1
ATOM 815 C CA . ILE A 1 99 ? -1.974 -3.009 -23.946 1.00 84.75 99 ILE A CA 1
ATOM 816 C C . ILE A 1 99 ? -2.966 -3.531 -22.899 1.00 84.75 99 ILE A C 1
ATOM 818 O O . ILE A 1 99 ? -3.762 -2.771 -22.350 1.00 84.75 99 ILE A O 1
ATOM 822 N N . SER A 1 100 ? -2.901 -4.831 -22.598 1.00 83.25 100 SER A N 1
ATOM 823 C CA . SER A 1 100 ? -3.668 -5.476 -21.528 1.00 83.25 100 SER A CA 1
ATOM 824 C C . SER A 1 100 ? -2.793 -6.512 -20.837 1.00 83.25 100 SER A C 1
ATOM 826 O O . SER A 1 100 ? -2.379 -7.486 -21.467 1.00 83.25 100 SER A O 1
ATOM 828 N N . ASN A 1 101 ? -2.565 -6.334 -19.531 1.00 81.88 101 ASN A N 1
ATOM 829 C CA . ASN A 1 101 ? -1.901 -7.346 -18.710 1.00 81.88 101 ASN A CA 1
ATOM 830 C C . ASN A 1 101 ? -2.710 -8.649 -18.715 1.00 81.88 101 ASN A C 1
ATOM 832 O O . ASN A 1 101 ? -2.183 -9.705 -19.038 1.00 81.88 101 ASN A O 1
ATOM 836 N N . ARG A 1 102 ? -4.014 -8.588 -18.411 1.00 75.50 102 ARG A N 1
ATOM 837 C CA . ARG A 1 102 ? -4.856 -9.786 -18.237 1.00 75.50 102 ARG A CA 1
ATOM 838 C C . ARG A 1 102 ? -4.902 -10.664 -19.489 1.00 75.50 102 ARG A C 1
ATOM 840 O O . ARG A 1 102 ? -4.894 -11.886 -19.367 1.00 75.50 102 ARG A O 1
ATOM 847 N N . ASP A 1 103 ? -4.940 -10.035 -20.659 1.00 80.56 103 ASP A N 1
ATOM 848 C CA . ASP A 1 103 ? -5.122 -10.722 -21.941 1.00 80.56 103 ASP A CA 1
ATOM 849 C C . ASP A 1 103 ? -3.807 -10.907 -22.709 1.00 80.56 103 ASP A C 1
ATOM 851 O O . ASP A 1 103 ? -3.832 -11.382 -23.842 1.00 80.56 103 ASP A O 1
ATOM 855 N N . GLN A 1 104 ? -2.670 -10.521 -22.109 1.00 78.94 104 GLN A N 1
ATOM 856 C CA . GLN A 1 104 ? -1.331 -10.593 -22.709 1.00 78.94 104 GLN A CA 1
ATOM 857 C C . GLN A 1 104 ? -1.278 -9.961 -24.109 1.00 78.94 104 GLN A C 1
ATOM 859 O O . GLN A 1 104 ? -0.672 -10.484 -25.047 1.00 78.94 104 GLN A O 1
ATOM 864 N N . GLN A 1 105 ? -1.957 -8.825 -24.262 1.00 84.25 105 GLN A N 1
ATOM 865 C CA . GLN A 1 105 ? -1.962 -8.073 -25.509 1.00 84.25 105 GLN A CA 1
ATOM 866 C C . GLN A 1 105 ? -0.838 -7.052 -25.480 1.00 84.25 105 GLN A C 1
ATOM 868 O O . GLN A 1 105 ? -0.770 -6.226 -24.568 1.00 84.25 105 GLN A O 1
ATOM 873 N N . TYR A 1 106 ? 0.006 -7.089 -26.506 1.00 88.44 106 TYR A N 1
ATOM 874 C CA . TYR A 1 106 ? 1.194 -6.256 -26.587 1.00 88.44 106 TYR A CA 1
ATOM 875 C C . TYR A 1 106 ? 1.237 -5.452 -27.882 1.00 88.44 106 TYR A C 1
ATOM 877 O O . TYR A 1 106 ? 0.912 -5.950 -28.962 1.00 88.44 106 TYR A O 1
ATOM 885 N N . GLY A 1 107 ? 1.683 -4.208 -27.757 1.00 89.25 107 GLY A N 1
ATOM 886 C CA . GLY A 1 107 ? 1.951 -3.310 -28.863 1.00 89.25 107 GLY A CA 1
ATOM 887 C C . GLY A 1 107 ? 3.224 -3.670 -29.639 1.00 89.25 107 GLY A C 1
ATOM 888 O O . GLY A 1 107 ? 3.849 -4.718 -29.419 1.00 89.25 107 GLY A O 1
ATOM 889 N N . PRO A 1 108 ? 3.626 -2.799 -30.578 1.00 89.88 108 PRO A N 1
ATOM 890 C CA . PRO A 1 108 ? 4.879 -2.965 -31.299 1.00 89.88 108 PRO A CA 1
ATOM 891 C C . PRO A 1 108 ? 6.086 -2.871 -30.348 1.00 89.88 108 PRO A C 1
ATOM 893 O O . PRO A 1 108 ? 6.006 -2.196 -29.316 1.00 89.88 108 PRO A O 1
ATOM 896 N N . PRO A 1 109 ? 7.209 -3.530 -30.687 1.00 93.25 109 PRO A N 1
ATOM 897 C CA . PRO A 1 109 ? 8.442 -3.402 -29.925 1.00 93.25 109 PRO A CA 1
ATOM 898 C C . PRO A 1 109 ? 8.979 -1.966 -29.995 1.00 93.25 109 PRO A C 1
ATOM 900 O O . PRO A 1 109 ? 8.966 -1.334 -31.053 1.00 93.25 109 PRO A O 1
ATOM 903 N N . LYS A 1 110 ? 9.446 -1.466 -28.854 1.00 95.12 110 LYS A N 1
ATOM 904 C CA . LYS A 1 110 ? 10.087 -0.164 -28.669 1.00 95.12 110 LYS A CA 1
ATOM 905 C C . LYS A 1 110 ? 11.304 -0.336 -27.761 1.00 95.12 110 LYS A C 1
ATOM 907 O O . LYS A 1 110 ? 11.349 -1.249 -26.935 1.00 95.12 110 LYS A O 1
ATOM 912 N N . THR A 1 111 ? 12.272 0.566 -27.876 1.00 96.69 111 THR A N 1
ATOM 913 C CA . THR A 1 111 ? 13.431 0.575 -26.976 1.00 96.69 111 THR A CA 1
ATOM 914 C C . THR A 1 111 ? 13.057 1.184 -25.626 1.00 96.69 111 THR A C 1
ATOM 916 O O . THR A 1 111 ? 12.520 2.293 -25.570 1.00 96.69 111 THR A O 1
ATOM 919 N N . ARG A 1 112 ? 13.390 0.496 -24.534 1.00 96.69 112 ARG A N 1
ATOM 920 C CA . ARG A 1 112 ? 13.310 1.010 -23.160 1.00 96.69 112 ARG A CA 1
ATOM 921 C C . ARG A 1 112 ? 14.689 1.031 -22.509 1.00 96.69 112 ARG A C 1
ATOM 923 O O . ARG 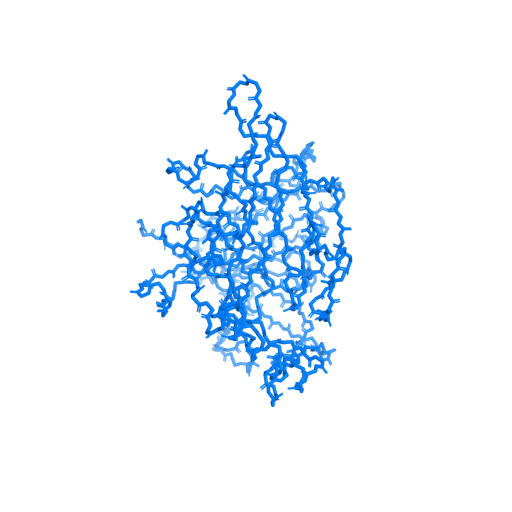A 1 112 ? 15.547 0.223 -22.859 1.00 96.69 112 ARG A O 1
ATOM 930 N N . TRP A 1 113 ? 14.868 1.916 -21.537 1.00 97.94 113 TRP A N 1
ATOM 931 C CA . TRP A 1 113 ? 15.908 1.781 -20.522 1.00 97.94 113 TRP A CA 1
ATOM 932 C C . TRP A 1 113 ? 15.350 0.982 -19.351 1.00 97.94 113 TRP A C 1
ATOM 934 O O . TRP A 1 113 ? 14.280 1.316 -18.845 1.00 97.94 113 TRP A O 1
ATOM 944 N N . VAL A 1 114 ? 16.064 -0.046 -18.911 1.00 97.94 114 VAL A N 1
ATOM 945 C CA . VAL A 1 114 ? 15.634 -0.950 -17.839 1.00 97.94 114 VAL A CA 1
ATOM 946 C C . VAL A 1 114 ? 16.706 -1.077 -16.771 1.00 97.94 114 VAL A C 1
ATOM 948 O O . VAL A 1 114 ? 17.894 -1.114 -17.075 1.00 97.94 114 VAL A O 1
ATOM 951 N N . VAL A 1 115 ? 16.278 -1.165 -15.519 1.00 98.19 115 VAL A N 1
ATOM 952 C CA . VAL A 1 115 ? 17.093 -1.578 -14.380 1.00 98.19 115 VAL A CA 1
ATOM 953 C C . VAL A 1 115 ? 16.473 -2.857 -13.842 1.00 98.19 115 VAL A C 1
ATOM 955 O O . VAL A 1 115 ? 15.370 -2.836 -13.291 1.00 98.19 115 VAL A O 1
ATOM 958 N N . HIS A 1 116 ? 17.197 -3.961 -13.999 1.00 97.94 116 HIS A N 1
ATOM 959 C CA . HIS A 1 116 ? 16.827 -5.233 -13.388 1.00 97.94 116 HIS A CA 1
ATOM 960 C C . HIS A 1 116 ? 17.127 -5.162 -11.898 1.00 97.94 116 HIS A C 1
ATOM 962 O O . HIS A 1 116 ? 18.277 -4.925 -11.513 1.00 97.94 116 HIS A O 1
ATOM 968 N N . LEU A 1 117 ? 16.098 -5.334 -11.074 1.00 97.00 117 LEU A N 1
ATOM 969 C CA . LEU A 1 117 ? 16.225 -5.322 -9.619 1.00 97.00 117 LEU A CA 1
ATOM 970 C C . LEU A 1 117 ? 16.600 -6.719 -9.115 1.00 97.00 117 LEU A C 1
ATOM 972 O O . LEU A 1 117 ? 17.495 -6.854 -8.282 1.00 97.00 117 LEU A O 1
ATOM 976 N N . ASP A 1 118 ? 15.978 -7.751 -9.684 1.00 95.69 118 ASP A N 1
ATOM 977 C CA . ASP A 1 118 ? 16.307 -9.166 -9.505 1.00 95.69 118 ASP A CA 1
ATOM 978 C C . ASP A 1 118 ? 15.822 -9.987 -10.722 1.00 95.69 118 ASP A C 1
ATOM 980 O O . ASP A 1 118 ? 15.689 -9.450 -11.819 1.00 95.69 118 ASP A O 1
ATOM 984 N N . SER A 1 119 ? 15.614 -11.301 -10.572 1.00 94.88 119 SER A N 1
ATOM 985 C CA . SER A 1 119 ? 15.121 -12.166 -11.656 1.00 94.88 119 SER A CA 1
ATOM 986 C C . SER A 1 119 ? 13.620 -12.046 -11.938 1.00 94.88 119 SER A C 1
ATOM 988 O O . SER A 1 119 ? 13.147 -12.619 -12.916 1.00 94.88 119 SER A O 1
ATOM 990 N N . MET A 1 120 ? 12.870 -11.377 -11.066 1.00 95.50 120 MET A N 1
ATOM 991 C CA . MET A 1 120 ? 11.411 -11.283 -11.092 1.00 95.50 120 MET A CA 1
ATOM 992 C C . MET A 1 120 ? 10.918 -9.842 -11.238 1.00 95.50 120 MET A C 1
ATOM 994 O O . MET A 1 120 ? 9.748 -9.660 -11.560 1.00 95.50 120 MET A O 1
ATOM 998 N N . HIS A 1 121 ? 11.768 -8.838 -11.017 1.00 97.31 121 HIS A N 1
ATOM 999 C CA . HIS A 1 121 ? 11.373 -7.436 -10.926 1.00 97.31 121 HIS A CA 1
ATOM 1000 C C . HIS A 1 121 ? 12.260 -6.517 -11.769 1.00 97.31 121 HIS A C 1
ATOM 1002 O O . HIS A 1 121 ? 13.481 -6.475 -11.599 1.00 97.31 121 HIS A O 1
ATOM 1008 N N . ASP A 1 122 ? 11.610 -5.681 -12.578 1.00 97.75 122 ASP A N 1
ATOM 1009 C CA . ASP A 1 122 ? 12.242 -4.636 -13.379 1.00 97.75 122 ASP A CA 1
ATOM 1010 C C . ASP A 1 122 ? 11.564 -3.288 -13.130 1.00 97.75 122 ASP A C 1
ATOM 1012 O O . ASP A 1 122 ? 10.339 -3.193 -13.046 1.00 97.75 122 ASP A O 1
ATOM 1016 N N . ILE A 1 123 ? 12.351 -2.217 -13.117 1.00 98.00 123 ILE A N 1
ATOM 1017 C CA . ILE A 1 123 ? 11.843 -0.856 -13.331 1.00 98.00 123 ILE A CA 1
ATOM 1018 C C . ILE A 1 123 ? 12.402 -0.330 -14.648 1.00 98.00 123 ILE A C 1
ATOM 1020 O O . ILE A 1 123 ? 13.544 -0.618 -15.011 1.00 98.00 123 ILE A O 1
ATOM 1024 N N . TRP A 1 124 ? 11.605 0.420 -15.399 1.00 97.69 124 TRP A N 1
ATOM 1025 C CA . TRP A 1 124 ? 12.007 0.857 -16.733 1.00 97.69 124 TRP A CA 1
ATOM 1026 C C . TRP A 1 124 ? 11.306 2.137 -17.181 1.00 97.69 124 TRP A C 1
ATOM 1028 O O . TRP A 1 124 ? 10.342 2.585 -16.575 1.00 97.69 124 TRP A O 1
ATOM 1038 N N . GLN A 1 125 ? 11.810 2.746 -18.248 1.00 96.75 125 GLN A N 1
ATOM 1039 C CA . GLN A 1 125 ? 11.232 3.922 -18.897 1.00 96.75 125 GLN A CA 1
ATOM 1040 C C . GLN A 1 125 ? 11.454 3.809 -20.410 1.00 96.75 125 GLN A C 1
ATOM 1042 O O . GLN A 1 125 ? 12.493 3.314 -20.850 1.00 96.75 125 GLN A O 1
ATOM 1047 N N . TRP A 1 126 ? 10.499 4.261 -21.228 1.00 96.25 126 TRP A N 1
ATOM 1048 C CA . TRP A 1 126 ? 10.698 4.322 -22.680 1.00 96.25 126 TRP A CA 1
ATOM 1049 C C . TRP A 1 126 ? 11.843 5.270 -23.044 1.00 96.25 126 TRP A C 1
ATOM 1051 O O . TRP A 1 126 ? 11.931 6.372 -22.506 1.00 96.25 126 TRP A O 1
ATOM 1061 N N . LYS A 1 127 ? 12.693 4.857 -23.990 1.00 95.25 127 LYS A N 1
ATOM 1062 C CA . LYS A 1 127 ? 13.744 5.722 -24.527 1.00 95.25 127 LYS A CA 1
ATOM 1063 C C . LYS A 1 127 ? 13.109 6.783 -25.425 1.00 95.25 127 LYS A C 1
ATOM 1065 O O . LYS A 1 127 ? 12.437 6.448 -26.398 1.00 95.25 127 LYS A O 1
ATOM 1070 N N . ASP A 1 128 ? 13.347 8.051 -25.114 1.00 90.69 128 ASP A N 1
ATOM 1071 C CA . ASP A 1 128 ? 12.765 9.212 -25.807 1.00 90.69 128 ASP A CA 1
ATOM 1072 C C . ASP A 1 128 ? 13.778 9.979 -26.681 1.00 90.69 128 ASP A C 1
ATOM 1074 O O . ASP A 1 128 ? 13.461 11.023 -27.244 1.00 90.69 128 ASP A O 1
ATOM 1078 N N . GLY A 1 129 ? 14.996 9.446 -26.822 1.00 82.94 129 GLY A N 1
ATOM 1079 C CA . GLY A 1 129 ? 16.085 10.056 -27.590 1.00 82.94 129 GLY A CA 1
ATOM 1080 C C . GLY A 1 129 ? 16.993 10.987 -26.780 1.00 82.94 129 GLY A C 1
ATOM 1081 O O . GLY A 1 129 ? 18.009 11.428 -27.315 1.00 82.94 129 GLY A O 1
ATOM 1082 N N . SER A 1 130 ? 16.673 11.251 -25.509 1.00 88.00 130 SER A N 1
ATOM 1083 C CA . SER A 1 130 ? 17.558 11.960 -24.579 1.00 88.00 130 SER A CA 1
ATOM 1084 C C . SER A 1 130 ? 18.700 11.070 -24.063 1.00 88.00 130 SER A C 1
ATOM 1086 O O . SER A 1 130 ? 18.719 9.853 -24.271 1.00 88.00 130 SER A O 1
ATOM 1088 N N . ASP A 1 131 ? 19.688 11.686 -23.410 1.00 92.69 131 ASP A N 1
ATOM 1089 C CA . ASP A 1 131 ? 20.726 10.950 -22.688 1.00 92.69 131 ASP A CA 1
ATOM 1090 C C . ASP A 1 131 ? 20.129 10.302 -21.430 1.00 92.69 131 ASP A C 1
ATOM 1092 O O . ASP A 1 131 ? 19.363 10.933 -20.697 1.00 92.69 131 ASP A O 1
ATOM 1096 N N . ILE A 1 132 ? 20.519 9.057 -21.138 1.00 94.50 132 ILE A N 1
ATOM 1097 C CA . ILE A 1 132 ? 19.981 8.308 -19.997 1.00 94.50 132 ILE A CA 1
ATOM 1098 C C . ILE A 1 132 ? 20.157 9.057 -18.669 1.00 94.50 132 ILE A C 1
ATOM 1100 O O . ILE A 1 132 ? 19.306 8.936 -17.792 1.00 94.50 132 ILE A O 1
ATOM 1104 N N . SER A 1 133 ? 21.195 9.886 -18.518 1.00 94.12 133 SER A N 1
ATOM 1105 C CA . SER A 1 133 ? 21.432 10.678 -17.306 1.00 94.12 133 SER A CA 1
ATOM 1106 C C . SER A 1 133 ? 20.310 11.666 -16.971 1.00 94.12 133 SER A C 1
ATOM 1108 O O . SER A 1 133 ? 20.162 12.055 -15.810 1.00 94.12 133 SER A O 1
ATOM 1110 N N . GLN A 1 134 ? 19.494 12.043 -17.959 1.00 93.31 134 GLN A N 1
ATOM 1111 C CA . GLN A 1 134 ? 18.351 12.940 -17.792 1.00 93.31 134 GLN A CA 1
ATOM 1112 C C . GLN A 1 134 ? 17.059 12.195 -17.427 1.00 93.31 134 GLN A C 1
ATOM 1114 O O . GLN A 1 134 ? 16.120 12.815 -16.920 1.00 93.31 134 GLN A O 1
ATOM 1119 N N . SER A 1 135 ? 17.019 10.874 -17.621 1.00 94.62 135 SER A N 1
ATOM 1120 C CA . SER A 1 135 ? 15.838 10.037 -17.392 1.00 94.62 135 SER A CA 1
ATOM 1121 C C . SER A 1 135 ? 15.472 9.894 -15.906 1.00 94.62 135 SER A C 1
ATOM 1123 O O . SER A 1 135 ? 16.323 9.991 -15.014 1.00 94.62 135 SER A O 1
ATOM 1125 N N . GLU A 1 136 ? 14.194 9.633 -15.616 1.00 95.12 136 GLU A N 1
ATOM 1126 C CA . GLU A 1 136 ? 13.743 9.332 -14.252 1.00 95.12 136 GLU A CA 1
ATOM 1127 C C . GLU A 1 136 ? 14.299 7.988 -13.771 1.00 95.12 136 GLU A C 1
ATOM 1129 O O . GLU A 1 136 ? 14.673 7.857 -12.604 1.00 95.12 136 GLU A O 1
ATOM 1134 N N . ILE A 1 137 ? 14.426 7.013 -14.678 1.00 96.19 137 ILE A N 1
ATOM 1135 C CA . ILE A 1 137 ? 14.952 5.685 -14.353 1.00 96.19 137 ILE A CA 1
ATOM 1136 C C . ILE A 1 137 ? 16.411 5.734 -13.878 1.00 96.19 137 ILE A C 1
ATOM 1138 O O . ILE A 1 137 ? 16.772 5.059 -12.912 1.00 96.19 137 ILE A O 1
ATOM 1142 N N . TYR A 1 138 ? 17.247 6.587 -14.477 1.00 96.56 138 TYR A N 1
ATOM 1143 C CA . TYR A 1 138 ? 18.628 6.769 -14.029 1.00 96.56 138 TYR A CA 1
ATOM 1144 C C . TYR A 1 138 ? 18.702 7.424 -12.647 1.00 96.56 138 TYR A C 1
ATOM 1146 O O . TYR A 1 138 ? 19.482 6.997 -11.795 1.00 96.56 138 TYR A O 1
ATOM 1154 N N . ARG A 1 139 ? 17.845 8.418 -12.375 1.00 95.50 139 ARG A N 1
ATOM 1155 C CA . ARG A 1 139 ? 17.740 9.028 -11.038 1.00 95.50 139 ARG A CA 1
ATOM 1156 C C . ARG A 1 139 ? 17.276 8.014 -9.992 1.00 95.50 139 ARG A C 1
ATOM 1158 O O . ARG A 1 139 ? 17.829 7.989 -8.893 1.00 95.50 139 ARG A O 1
ATOM 1165 N N . ALA A 1 140 ? 16.308 7.160 -10.329 1.00 95.00 140 ALA A N 1
ATOM 1166 C CA . ALA A 1 140 ? 15.857 6.078 -9.458 1.00 95.00 140 ALA A CA 1
ATOM 1167 C C . ALA A 1 140 ? 17.002 5.097 -9.154 1.00 95.00 140 ALA A C 1
ATOM 1169 O O . ALA A 1 140 ? 17.261 4.804 -7.988 1.00 95.00 140 ALA A O 1
ATOM 1170 N N . TYR A 1 141 ? 17.753 4.675 -10.176 1.00 96.69 141 TYR A N 1
ATOM 1171 C CA . TYR A 1 141 ? 18.939 3.831 -10.014 1.00 96.69 141 TYR A CA 1
ATOM 1172 C C . TYR A 1 141 ? 19.984 4.452 -9.074 1.00 96.69 141 TYR A C 1
ATOM 1174 O O . TYR A 1 141 ? 20.437 3.800 -8.132 1.00 96.69 141 TYR A O 1
ATOM 1182 N N . LEU A 1 142 ? 20.335 5.727 -9.274 1.00 95.25 142 LEU A N 1
ATOM 1183 C CA . LEU A 1 142 ? 21.286 6.425 -8.405 1.00 95.25 142 LEU A CA 1
ATOM 1184 C C . LEU A 1 142 ? 20.793 6.527 -6.953 1.00 95.25 142 LEU A C 1
ATOM 1186 O O . LEU A 1 142 ? 21.589 6.346 -6.029 1.00 95.25 142 LEU A O 1
ATOM 1190 N N . SER A 1 143 ? 19.496 6.765 -6.738 1.00 92.00 143 SER A N 1
ATOM 1191 C CA . SER A 1 143 ? 18.887 6.747 -5.402 1.00 92.00 143 SER A CA 1
ATOM 1192 C C . SER A 1 143 ? 19.016 5.378 -4.730 1.00 92.00 143 SER A C 1
ATOM 1194 O O . SER A 1 143 ? 19.406 5.316 -3.563 1.00 92.00 143 SER A O 1
ATOM 1196 N N . LEU A 1 144 ? 18.764 4.284 -5.460 1.00 92.75 144 LEU A N 1
ATOM 1197 C CA . LEU A 1 144 ? 18.944 2.921 -4.945 1.00 92.75 144 LEU A CA 1
ATOM 1198 C C . LEU A 1 144 ? 20.409 2.656 -4.569 1.00 92.75 144 LEU A C 1
ATOM 1200 O O . LEU A 1 144 ? 20.688 2.186 -3.466 1.00 92.75 144 LEU A O 1
ATOM 1204 N N . LEU A 1 145 ? 21.358 3.025 -5.437 1.00 92.19 145 LEU A N 1
ATOM 1205 C CA . LEU A 1 145 ? 22.788 2.878 -5.150 1.00 92.19 145 LEU A CA 1
ATOM 1206 C C . LEU A 1 145 ? 23.232 3.679 -3.926 1.00 92.19 145 LEU A C 1
ATOM 1208 O O . LEU A 1 145 ? 24.086 3.217 -3.166 1.00 92.19 145 LEU A O 1
ATOM 1212 N N . ARG A 1 146 ? 22.683 4.883 -3.735 1.00 90.94 146 ARG A N 1
ATOM 1213 C CA . ARG A 1 146 ? 22.971 5.703 -2.556 1.00 90.94 146 ARG A CA 1
ATOM 1214 C C . ARG A 1 146 ? 22.543 4.977 -1.280 1.00 90.94 146 ARG A C 1
ATOM 1216 O O . ARG A 1 146 ? 23.367 4.815 -0.386 1.00 90.94 146 ARG A O 1
ATOM 1223 N N . ILE A 1 147 ? 21.316 4.456 -1.246 1.00 88.38 147 ILE A N 1
ATOM 1224 C CA . ILE A 1 147 ? 20.777 3.699 -0.101 1.00 88.38 147 ILE A CA 1
ATOM 1225 C C . ILE A 1 147 ? 21.612 2.441 0.178 1.00 88.38 147 ILE A C 1
ATOM 1227 O O . ILE A 1 147 ? 21.883 2.116 1.330 1.00 88.38 147 ILE A O 1
ATOM 1231 N N . ILE A 1 148 ? 22.070 1.741 -0.866 1.00 88.38 148 ILE A N 1
ATOM 1232 C CA . ILE A 1 148 ? 22.930 0.557 -0.714 1.00 88.38 148 ILE A CA 1
ATOM 1233 C C . ILE A 1 148 ? 24.264 0.910 -0.041 1.00 88.38 148 ILE A C 1
ATOM 1235 O O . ILE A 1 148 ? 24.759 0.133 0.781 1.00 88.38 148 ILE A O 1
ATOM 1239 N N . LYS A 1 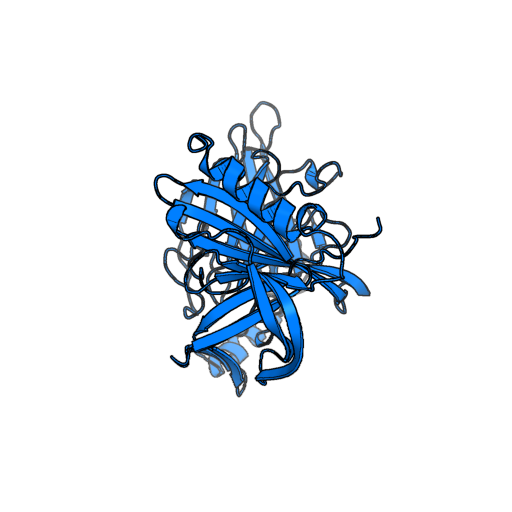149 ? 24.851 2.066 -0.375 1.00 87.00 149 LYS A N 1
A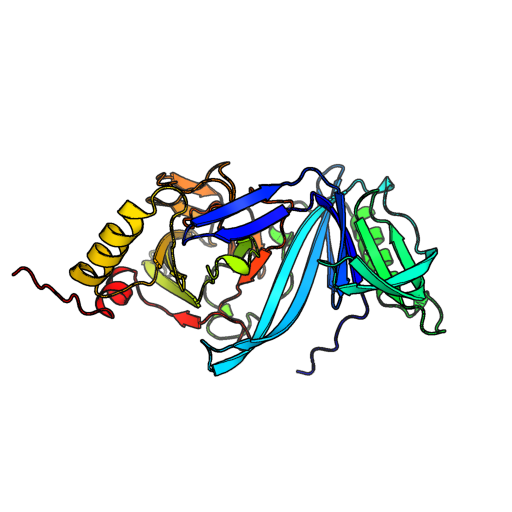TOM 1240 C CA . LYS A 1 149 ? 26.133 2.526 0.183 1.00 87.00 149 LYS A CA 1
ATOM 1241 C C . LYS A 1 149 ? 26.011 3.039 1.617 1.00 87.00 149 LYS A C 1
ATOM 1243 O O . LYS A 1 149 ? 26.974 2.942 2.372 1.00 87.00 149 LYS A O 1
ATOM 1248 N N . GLU A 1 150 ? 24.853 3.567 1.993 1.00 82.00 150 GLU A N 1
ATOM 1249 C CA . GLU A 1 150 ? 24.595 4.053 3.347 1.00 82.00 150 GLU A CA 1
ATOM 1250 C C . GLU A 1 150 ? 24.561 2.894 4.368 1.00 82.00 150 GLU A C 1
ATOM 1252 O O . GLU A 1 150 ? 24.244 1.745 4.023 1.00 82.00 150 GLU A O 1
ATOM 1257 N N . PRO A 1 151 ? 24.932 3.138 5.639 1.00 70.56 151 PRO A N 1
ATOM 1258 C CA . PRO A 1 151 ? 24.720 2.152 6.693 1.00 70.56 151 PRO A CA 1
ATOM 1259 C C . PRO A 1 151 ? 23.217 1.838 6.815 1.00 70.56 151 PRO A C 1
ATOM 1261 O O . PRO A 1 151 ? 22.396 2.714 6.540 1.00 70.56 151 PRO A O 1
ATOM 1264 N N . PRO A 1 152 ? 22.829 0.608 7.213 1.00 66.00 152 PRO A N 1
ATOM 1265 C CA . PRO A 1 152 ? 21.427 0.296 7.469 1.00 66.00 152 PRO A CA 1
ATOM 1266 C C . PRO A 1 152 ? 20.844 1.335 8.428 1.00 66.00 152 PRO A C 1
ATOM 1268 O O . PRO A 1 152 ? 21.450 1.633 9.460 1.00 66.00 152 PRO A O 1
ATOM 1271 N N . ALA A 1 153 ? 19.699 1.917 8.079 1.00 60.19 153 ALA A N 1
ATOM 1272 C CA . ALA A 1 153 ? 19.042 2.854 8.972 1.00 60.19 153 ALA A CA 1
ATOM 1273 C C . ALA A 1 153 ? 18.687 2.122 10.276 1.00 60.19 153 ALA A C 1
ATOM 1275 O O . ALA A 1 153 ? 18.086 1.053 10.245 1.00 60.19 153 ALA A O 1
ATOM 1276 N N . ASN A 1 154 ? 19.022 2.710 11.427 1.00 51.66 154 ASN A N 1
ATOM 1277 C CA . ASN A 1 154 ? 18.699 2.150 12.748 1.00 51.66 154 ASN A CA 1
ATOM 1278 C C . ASN A 1 154 ? 17.191 2.173 13.078 1.00 51.66 154 ASN A C 1
ATOM 1280 O O . ASN A 1 154 ? 16.813 1.890 14.214 1.00 51.66 154 ASN A O 1
ATOM 1284 N N . SER A 1 155 ? 16.312 2.538 12.139 1.00 50.81 155 SER A N 1
ATOM 1285 C CA . SER A 1 155 ? 14.876 2.567 12.393 1.00 50.81 155 SER A CA 1
ATOM 1286 C C . SER A 1 155 ? 14.051 2.028 11.223 1.00 50.81 155 SER A C 1
ATOM 1288 O O . SER A 1 155 ? 13.964 2.623 10.150 1.00 50.81 155 SER A O 1
ATOM 1290 N N . ASP A 1 156 ? 13.324 0.943 11.500 1.00 52.88 156 ASP A N 1
ATOM 1291 C CA . ASP A 1 156 ? 12.226 0.411 10.676 1.00 52.88 156 ASP A CA 1
ATOM 1292 C C . ASP A 1 156 ? 11.107 1.449 10.429 1.00 52.88 156 ASP A C 1
ATOM 1294 O O . ASP A 1 156 ? 10.247 1.276 9.563 1.00 52.88 156 ASP A O 1
ATOM 1298 N N . LYS A 1 157 ? 11.133 2.567 11.171 1.00 52.38 157 LYS A N 1
ATOM 1299 C CA . LYS A 1 157 ? 10.124 3.634 11.165 1.00 52.38 157 LYS A CA 1
ATOM 1300 C C . LYS A 1 157 ? 9.991 4.374 9.826 1.00 52.38 157 LYS A C 1
ATOM 1302 O O . LYS A 1 157 ? 8.977 5.031 9.626 1.00 52.38 157 LYS A O 1
ATOM 1307 N N . ASN A 1 158 ? 10.968 4.278 8.919 1.00 54.78 158 ASN A N 1
ATOM 1308 C CA . ASN A 1 158 ? 10.985 5.054 7.671 1.00 54.78 158 ASN A CA 1
ATOM 1309 C C . ASN A 1 158 ? 10.656 4.254 6.400 1.00 54.78 158 ASN A C 1
ATOM 1311 O O . ASN A 1 158 ? 10.654 4.835 5.317 1.00 54.78 158 ASN A O 1
ATOM 1315 N N . LEU A 1 159 ? 10.350 2.954 6.508 1.00 60.91 159 LEU A N 1
ATOM 1316 C CA . LEU A 1 159 ? 10.143 2.076 5.346 1.00 60.91 159 LEU A CA 1
ATOM 1317 C C . LEU A 1 159 ? 9.077 2.585 4.363 1.00 60.91 159 LEU A C 1
ATOM 1319 O O . LEU A 1 159 ? 9.204 2.411 3.153 1.00 60.91 159 LEU A O 1
ATOM 1323 N N . PHE A 1 160 ? 8.044 3.241 4.886 1.00 63.53 160 PHE A N 1
ATOM 1324 C CA . PHE A 1 160 ? 6.916 3.744 4.111 1.00 63.53 160 PHE A CA 1
ATOM 1325 C C . PHE A 1 160 ? 6.803 5.270 4.144 1.00 63.53 160 PHE A C 1
ATOM 1327 O O . PHE A 1 160 ? 5.748 5.794 3.796 1.00 63.53 160 PHE A O 1
ATOM 1334 N N . ASN A 1 161 ? 7.861 5.987 4.544 1.00 59.72 161 ASN A N 1
ATOM 1335 C CA . ASN A 1 161 ? 7.837 7.442 4.705 1.00 59.72 161 ASN A CA 1
ATOM 1336 C C . ASN A 1 161 ? 7.886 8.154 3.337 1.00 59.72 161 ASN A C 1
ATOM 1338 O O . ASN A 1 161 ? 8.855 8.813 2.975 1.00 59.72 161 ASN A O 1
ATOM 1342 N N . VAL A 1 162 ? 6.837 7.974 2.539 1.00 54.25 162 VAL A N 1
ATOM 1343 C CA . VAL A 1 162 ? 6.505 8.870 1.434 1.00 54.25 162 VAL A CA 1
ATOM 1344 C C . VAL A 1 162 ? 5.744 10.005 2.064 1.00 54.25 162 VAL A C 1
ATOM 1346 O O . VAL A 1 162 ? 4.678 9.722 2.589 1.00 54.25 162 VAL A O 1
ATOM 1349 N N . TYR A 1 163 ? 6.284 11.229 2.023 1.00 55.41 163 TYR A N 1
ATOM 1350 C CA . TYR A 1 163 ? 5.645 12.443 2.538 1.00 55.41 163 TYR A CA 1
ATOM 1351 C C . TYR A 1 163 ? 4.204 12.530 2.027 1.00 55.41 163 TYR A C 1
ATOM 1353 O O . TYR A 1 163 ? 3.979 12.958 0.890 1.00 55.41 163 TYR A O 1
ATOM 1361 N N . PRO A 1 164 ? 3.201 12.111 2.812 1.00 59.97 164 PRO A N 1
ATOM 1362 C CA . PRO A 1 164 ? 1.861 12.531 2.492 1.00 59.97 164 PRO A CA 1
ATOM 1363 C C . PRO A 1 164 ? 1.799 13.990 2.944 1.00 59.97 164 PRO A C 1
ATOM 1365 O O . PRO A 1 164 ? 2.360 14.331 3.978 1.00 59.97 164 PRO A O 1
ATOM 1368 N N . ASN A 1 165 ? 1.172 14.877 2.180 1.00 66.94 165 ASN A N 1
ATOM 1369 C CA . ASN A 1 165 ? 0.990 16.261 2.624 1.00 66.94 165 ASN A CA 1
ATOM 1370 C C . ASN A 1 165 ? 0.045 16.278 3.847 1.00 66.94 165 ASN A C 1
ATOM 1372 O O . ASN A 1 165 ? -1.163 16.480 3.709 1.00 66.94 165 ASN A O 1
ATOM 1376 N N . ASP A 1 166 ? 0.587 15.984 5.028 1.00 73.25 166 ASP A N 1
ATOM 1377 C CA . ASP A 1 166 ? -0.083 15.847 6.320 1.00 73.25 166 ASP A CA 1
ATOM 1378 C C . ASP A 1 166 ? -0.177 17.185 7.064 1.00 73.25 166 ASP A C 1
ATOM 1380 O O . ASP A 1 166 ? -0.779 17.268 8.129 1.00 73.25 166 ASP A O 1
ATOM 1384 N N . ASP A 1 167 ? 0.298 18.267 6.447 1.00 79.75 167 ASP A N 1
ATOM 1385 C CA . ASP A 1 167 ? 0.219 19.639 6.958 1.00 79.75 167 ASP A CA 1
ATOM 1386 C C . ASP A 1 167 ? -1.214 20.205 7.055 1.00 79.75 167 ASP A C 1
ATOM 1388 O O . ASP A 1 167 ? -1.406 21.370 7.421 1.00 79.75 167 ASP A O 1
ATOM 1392 N N . ASN A 1 168 ? -2.237 19.406 6.748 1.00 87.00 168 ASN A N 1
ATOM 1393 C CA . ASN A 1 168 ? -3.647 19.772 6.860 1.00 87.00 168 ASN A CA 1
ATOM 1394 C C . ASN A 1 168 ? -4.250 19.399 8.230 1.00 87.00 168 ASN A C 1
ATOM 1396 O O . ASN A 1 168 ? -3.624 18.735 9.049 1.00 87.00 168 ASN A O 1
ATOM 1400 N N . GLU A 1 169 ? -5.480 19.844 8.499 1.00 91.56 169 GLU A N 1
ATOM 1401 C CA . GLU A 1 169 ? -6.141 19.627 9.796 1.00 91.56 169 GLU A CA 1
ATOM 1402 C C . GLU A 1 169 ? -6.225 18.144 10.194 1.00 91.56 169 GLU A C 1
ATOM 1404 O O . GLU A 1 169 ? -5.986 17.806 11.352 1.00 91.56 169 GLU A O 1
ATOM 1409 N N . ILE A 1 170 ? -6.517 17.259 9.236 1.00 91.19 170 ILE A N 1
ATOM 1410 C CA . ILE A 1 170 ? -6.649 15.817 9.472 1.00 91.19 170 ILE A CA 1
ATOM 1411 C C . ILE A 1 170 ? -5.263 15.182 9.646 1.00 91.19 170 ILE A C 1
ATOM 1413 O O . ILE A 1 170 ? -5.064 14.390 10.561 1.00 91.19 170 ILE A O 1
ATOM 1417 N N . GLY A 1 171 ? -4.283 15.555 8.817 1.00 88.00 171 GLY A N 1
ATOM 1418 C CA . GLY A 1 171 ? -2.911 15.030 8.892 1.00 88.00 171 GLY A CA 1
ATOM 1419 C C . GLY A 1 171 ? -2.145 15.444 10.160 1.00 88.00 171 GLY A C 1
ATOM 1420 O O . GLY A 1 171 ? -1.191 14.787 10.572 1.00 88.00 171 GLY A O 1
ATOM 1421 N N . ARG A 1 172 ? -2.600 16.485 10.867 1.00 90.06 172 ARG A N 1
ATOM 1422 C CA . ARG A 1 172 ? -2.084 16.832 12.204 1.00 90.06 172 ARG A CA 1
ATOM 1423 C C . ARG A 1 172 ? -2.601 15.911 13.316 1.00 90.06 172 ARG A C 1
ATOM 1425 O O . ARG A 1 172 ? -2.054 15.944 14.417 1.00 90.06 172 ARG A O 1
ATOM 1432 N N . LYS A 1 173 ? -3.635 15.103 13.056 1.00 92.44 173 LYS A N 1
ATOM 1433 C CA . LYS A 1 173 ? -4.171 14.096 13.987 1.00 92.44 173 LYS A CA 1
ATOM 1434 C C . LYS A 1 173 ? -3.416 12.768 13.834 1.00 92.44 173 LYS A C 1
ATOM 1436 O O . LYS A 1 173 ? -2.679 12.561 12.875 1.00 92.44 173 LYS A O 1
ATOM 1441 N N . ILE A 1 174 ? -3.611 11.842 14.773 1.00 94.00 174 ILE A N 1
ATOM 1442 C CA . ILE A 1 174 ? -3.133 10.458 14.632 1.00 94.00 174 ILE A CA 1
ATOM 1443 C C . ILE A 1 174 ? -4.188 9.689 13.837 1.00 94.00 174 ILE A C 1
ATOM 1445 O O . ILE A 1 174 ? -5.262 9.386 14.350 1.00 94.00 174 ILE A O 1
ATOM 1449 N N . VAL A 1 175 ? -3.876 9.400 12.576 1.00 95.00 175 VAL A N 1
ATOM 1450 C CA . VAL A 1 175 ? -4.767 8.702 11.638 1.00 95.00 175 VAL A CA 1
ATOM 1451 C C . VAL A 1 175 ? -3.982 7.576 10.976 1.00 95.00 175 VAL A C 1
ATOM 1453 O O . VAL A 1 175 ? -2.883 7.847 10.488 1.00 95.00 175 VAL A O 1
ATOM 1456 N N . PRO A 1 176 ? -4.473 6.328 10.953 1.00 95.75 176 PRO A N 1
ATOM 1457 C CA . PRO A 1 176 ? -3.722 5.242 10.350 1.00 95.75 176 PRO A CA 1
ATOM 1458 C C . PRO A 1 176 ? -3.713 5.326 8.820 1.00 95.75 176 PRO A C 1
ATOM 1460 O O . PRO A 1 176 ? -4.668 5.800 8.200 1.00 95.75 176 PRO A O 1
ATOM 1463 N N . VAL A 1 177 ? -2.648 4.804 8.212 1.00 95.19 177 VAL A N 1
ATOM 1464 C CA . VAL A 1 177 ? -2.638 4.430 6.791 1.00 95.19 177 VAL A CA 1
ATOM 1465 C C . VAL A 1 177 ? -3.061 2.974 6.691 1.00 95.19 177 VAL A C 1
ATOM 1467 O O . VAL A 1 177 ? -2.476 2.112 7.348 1.00 95.19 177 VAL A O 1
ATOM 1470 N N . VAL A 1 178 ? -4.070 2.697 5.870 1.00 96.75 178 VAL A N 1
ATOM 1471 C CA . VAL A 1 178 ? -4.607 1.342 5.707 1.00 96.75 178 VAL A CA 1
ATOM 1472 C C . VAL A 1 178 ? -4.129 0.771 4.379 1.00 96.75 178 VAL A C 1
ATOM 1474 O O . VAL A 1 178 ? -4.388 1.353 3.324 1.00 96.75 178 VAL A O 1
ATOM 1477 N N . TYR A 1 179 ? -3.465 -0.381 4.424 1.00 95.62 179 TYR A N 1
ATOM 1478 C CA . TYR A 1 179 ? -3.155 -1.175 3.239 1.00 95.62 179 TYR A CA 1
ATOM 1479 C C . TYR A 1 179 ? -4.094 -2.370 3.138 1.00 95.62 179 TYR A C 1
ATOM 1481 O O . TYR A 1 179 ? -4.273 -3.112 4.102 1.00 95.62 179 TYR A O 1
ATOM 1489 N N . GLN A 1 180 ? -4.659 -2.588 1.955 1.00 94.50 180 GLN A N 1
ATOM 1490 C CA . GLN A 1 180 ? -5.567 -3.702 1.688 1.00 94.50 180 GLN A CA 1
ATOM 1491 C C . GLN A 1 180 ? -5.219 -4.364 0.353 1.00 94.50 180 GLN A C 1
ATOM 1493 O O . GLN A 1 180 ? -5.050 -3.633 -0.619 1.00 94.50 180 GLN A O 1
ATOM 1498 N N . PRO A 1 181 ? -5.163 -5.706 0.241 1.00 93.38 181 PRO A N 1
ATOM 1499 C CA . PRO A 1 181 ? -4.993 -6.398 -1.031 1.00 93.38 181 PRO A CA 1
ATOM 1500 C C . PRO A 1 181 ? -5.952 -5.877 -2.108 1.00 93.38 181 PRO A C 1
ATOM 1502 O O . PRO A 1 181 ? -7.172 -5.887 -1.936 1.00 93.38 181 PRO A O 1
ATOM 1505 N N . ALA A 1 182 ? -5.384 -5.430 -3.226 1.00 91.19 182 ALA A N 1
ATOM 1506 C CA . ALA A 1 182 ? -6.087 -4.793 -4.327 1.00 91.19 182 ALA A CA 1
ATOM 1507 C C . ALA A 1 182 ? -6.757 -5.837 -5.228 1.00 91.19 182 ALA A C 1
ATOM 1509 O O . ALA A 1 182 ? -6.274 -6.160 -6.313 1.00 91.19 182 ALA A O 1
ATOM 1510 N N . ILE A 1 183 ? -7.872 -6.394 -4.753 1.00 85.00 183 ILE A N 1
ATOM 1511 C CA . ILE A 1 183 ? -8.681 -7.373 -5.486 1.00 85.00 183 ILE A CA 1
ATOM 1512 C C . ILE A 1 183 ? -10.023 -6.733 -5.849 1.00 85.00 183 ILE A C 1
ATOM 1514 O O . ILE A 1 183 ? -11.029 -6.882 -5.149 1.00 85.00 183 ILE A O 1
ATOM 1518 N N . ASP A 1 184 ? -10.024 -5.995 -6.962 1.00 70.19 184 ASP A N 1
ATOM 1519 C CA . ASP A 1 184 ? -11.154 -5.166 -7.413 1.00 70.19 184 ASP A CA 1
ATOM 1520 C C . ASP A 1 184 ? -12.466 -5.956 -7.545 1.00 70.19 184 ASP A C 1
ATOM 1522 O O . ASP A 1 184 ? -13.548 -5.456 -7.220 1.00 70.19 184 ASP A O 1
ATOM 1526 N N . SER A 1 185 ? -12.383 -7.207 -8.008 1.00 65.12 185 SER A N 1
ATOM 1527 C CA . SER A 1 185 ? -13.549 -8.035 -8.329 1.00 65.12 185 SER A CA 1
ATOM 1528 C C . SER A 1 185 ? -14.458 -8.298 -7.132 1.00 65.12 185 SER A C 1
ATOM 1530 O O . SER A 1 185 ? -15.652 -8.510 -7.317 1.00 65.12 185 SER A O 1
ATOM 1532 N N . TRP A 1 186 ? -13.941 -8.237 -5.906 1.00 72.44 186 TRP A N 1
ATOM 1533 C CA . TRP A 1 186 ? -14.726 -8.480 -4.694 1.00 72.44 186 TRP A CA 1
ATOM 1534 C C . TRP A 1 186 ? -15.459 -7.254 -4.171 1.00 72.44 186 TRP A C 1
ATOM 1536 O O . TRP A 1 186 ? -16.234 -7.386 -3.224 1.00 72.44 186 TRP A O 1
ATOM 1546 N N . LYS A 1 187 ? -15.226 -6.081 -4.777 1.00 74.25 187 LYS A N 1
ATOM 1547 C CA . LYS A 1 187 ? -15.887 -4.809 -4.447 1.00 74.25 187 LYS A CA 1
ATOM 1548 C C . LYS A 1 187 ? -15.798 -4.425 -2.966 1.00 74.25 187 LYS A C 1
ATOM 1550 O O . LYS A 1 187 ? -16.665 -3.715 -2.452 1.00 74.25 187 LYS A O 1
ATOM 1555 N N . ASN A 1 188 ? -14.741 -4.878 -2.298 1.00 78.25 188 ASN A N 1
ATOM 1556 C CA . ASN A 1 188 ? -14.587 -4.795 -0.854 1.00 78.25 188 ASN A CA 1
ATOM 1557 C C . ASN A 1 188 ? -13.820 -3.538 -0.423 1.00 78.25 188 ASN A C 1
ATOM 1559 O O . ASN A 1 188 ? -12.814 -3.617 0.265 1.00 78.25 188 ASN A O 1
ATOM 1563 N N . PHE A 1 189 ? -14.224 -2.379 -0.934 1.00 85.69 189 PHE A N 1
ATOM 1564 C CA . PHE A 1 189 ? -13.455 -1.148 -0.770 1.00 85.69 189 PHE A CA 1
ATOM 1565 C C . PHE A 1 189 ? -13.724 -0.487 0.583 1.00 85.69 189 PHE A C 1
ATOM 1567 O O . PHE A 1 189 ? -14.890 -0.334 0.968 1.00 85.69 189 PHE A O 1
ATOM 1574 N N . LEU A 1 190 ? -12.661 -0.005 1.229 1.00 91.00 190 LEU A N 1
ATOM 1575 C CA . LEU A 1 190 ? -12.752 0.946 2.334 1.00 91.00 190 LEU A CA 1
ATOM 1576 C C . LEU A 1 190 ? -13.368 2.265 1.841 1.00 91.00 190 LEU A C 1
ATOM 1578 O O . LEU A 1 190 ? -13.030 2.760 0.760 1.00 91.00 190 LEU A O 1
ATOM 1582 N N . ARG A 1 191 ? -14.302 2.818 2.617 1.00 91.69 191 ARG A N 1
ATOM 1583 C CA . ARG A 1 191 ? -15.051 4.042 2.294 1.00 91.69 191 ARG A CA 1
ATOM 1584 C C . ARG A 1 191 ? -14.796 5.159 3.282 1.00 91.69 191 ARG A C 1
ATOM 1586 O O . ARG A 1 191 ? -14.562 6.281 2.846 1.00 91.69 191 ARG A O 1
ATOM 1593 N N . GLU A 1 192 ? -14.816 4.851 4.570 1.00 94.88 192 GLU A N 1
ATOM 1594 C CA . GLU A 1 192 ? -14.622 5.839 5.630 1.00 94.88 192 GLU A CA 1
ATOM 1595 C C . GLU A 1 192 ? -13.611 5.314 6.652 1.00 94.88 192 GLU A C 1
ATOM 1597 O O . GLU A 1 192 ? -13.584 4.120 6.963 1.00 94.88 192 GLU A O 1
ATOM 1602 N N . VAL A 1 193 ? -12.784 6.221 7.167 1.00 97.19 193 VAL A N 1
ATOM 1603 C CA . VAL A 1 193 ? -11.881 6.000 8.298 1.00 97.19 193 VAL A CA 1
ATOM 1604 C C . VAL A 1 193 ? -12.278 6.978 9.390 1.00 97.19 193 VAL A C 1
ATOM 1606 O O . VAL A 1 193 ? -12.105 8.187 9.235 1.00 97.19 193 VAL A O 1
ATOM 1609 N N . HIS A 1 194 ? -12.794 6.460 10.498 1.00 98.06 194 HIS A N 1
ATOM 1610 C CA . HIS A 1 194 ? -13.146 7.265 11.659 1.00 98.06 194 HIS A CA 1
ATOM 1611 C C . HIS A 1 194 ? -12.111 7.089 12.757 1.00 98.06 194 HIS A C 1
ATOM 1613 O O . HIS A 1 194 ? -11.711 5.964 13.048 1.00 98.06 194 HIS A O 1
ATOM 1619 N N . CYS A 1 195 ? -11.679 8.192 13.363 1.00 98.06 195 CYS A N 1
ATOM 1620 C CA . CYS A 1 195 ? -10.762 8.183 14.501 1.00 98.06 195 CYS A CA 1
ATOM 1621 C C . CYS A 1 195 ? -11.375 8.978 15.656 1.00 98.06 195 CYS A C 1
ATOM 1623 O O . CYS A 1 195 ? -11.519 10.196 15.563 1.00 98.06 195 CYS A O 1
ATOM 1625 N N . LYS A 1 196 ? -11.707 8.299 16.755 1.00 97.81 196 LYS A N 1
ATOM 1626 C CA . LYS A 1 196 ? -12.241 8.908 17.977 1.00 97.81 196 LYS A CA 1
ATOM 1627 C C . LYS A 1 196 ? -11.227 8.776 19.102 1.00 97.81 196 LYS A C 1
ATOM 1629 O O . LYS A 1 196 ? -10.862 7.667 19.480 1.00 97.81 196 LYS A O 1
ATOM 1634 N N . VAL A 1 197 ? -10.795 9.888 19.690 1.00 97.12 197 VAL A N 1
ATOM 1635 C CA . VAL A 1 197 ? -10.035 9.826 20.946 1.00 97.12 197 VAL A CA 1
ATOM 1636 C C . VAL A 1 197 ? -11.000 9.431 22.063 1.00 97.12 197 VAL A C 1
ATOM 1638 O O . VAL A 1 197 ? -11.973 10.138 22.316 1.00 97.12 197 VAL A O 1
ATOM 1641 N N . VAL A 1 198 ? -10.754 8.285 22.698 1.00 96.69 198 VAL A N 1
ATOM 1642 C CA . VAL A 1 198 ? -11.617 7.731 23.759 1.00 96.69 198 VAL A CA 1
ATOM 1643 C C . VAL A 1 198 ? -11.003 7.876 25.149 1.00 96.69 198 VAL A C 1
ATOM 1645 O O . VAL A 1 198 ? -11.714 7.801 26.146 1.00 96.69 198 VAL A O 1
ATOM 1648 N N . GLU A 1 199 ? -9.694 8.115 25.228 1.00 96.38 199 GLU A N 1
ATOM 1649 C CA . GLU A 1 199 ? -8.987 8.371 26.481 1.00 96.38 199 GLU A CA 1
ATOM 1650 C C . GLU A 1 199 ? -7.872 9.398 26.259 1.00 96.38 199 GLU A C 1
ATOM 1652 O O . GLU A 1 199 ? -7.157 9.334 25.253 1.00 96.38 199 GLU A O 1
ATOM 1657 N N . HIS A 1 200 ? -7.703 10.313 27.216 1.00 95.62 200 HIS A N 1
ATOM 1658 C CA . HIS A 1 200 ? -6.616 11.292 27.257 1.00 95.62 200 HIS A CA 1
ATOM 1659 C C . HIS A 1 200 ? -5.683 11.015 28.443 1.00 95.62 200 HIS A C 1
ATOM 1661 O O . HIS A 1 200 ? -6.108 10.455 29.453 1.00 95.62 200 HIS A O 1
ATOM 1667 N N . ASP A 1 201 ? -4.415 11.405 28.324 1.00 92.50 201 ASP A N 1
ATOM 1668 C CA . ASP A 1 201 ? -3.478 11.442 29.448 1.00 92.50 201 ASP A CA 1
ATOM 1669 C C . ASP A 1 201 ? -3.689 12.690 30.330 1.00 92.50 201 ASP A C 1
ATOM 1671 O O . ASP A 1 201 ? -4.469 13.588 30.000 1.00 92.50 201 ASP A O 1
ATOM 1675 N N . ASP A 1 202 ? -2.951 12.780 31.441 1.00 91.19 202 ASP A N 1
ATOM 1676 C CA . ASP A 1 202 ? -3.032 13.901 32.394 1.00 91.19 202 ASP A CA 1
ATOM 1677 C C . ASP A 1 202 ? -2.674 15.269 31.776 1.00 91.19 202 ASP A C 1
ATOM 1679 O O . ASP A 1 202 ? -2.960 16.316 32.356 1.00 91.19 202 ASP A O 1
ATOM 1683 N N . LYS A 1 203 ? -2.035 15.282 30.598 1.00 90.62 203 LYS A N 1
ATOM 1684 C CA . LYS A 1 203 ? -1.665 16.488 29.840 1.00 90.62 203 LYS A CA 1
ATOM 1685 C C . LYS A 1 203 ? -2.663 16.794 28.717 1.00 90.62 203 LYS A C 1
ATOM 1687 O O . LYS A 1 203 ? -2.406 17.679 27.903 1.00 90.62 203 LYS A O 1
ATOM 1692 N N . GLY A 1 204 ? -3.778 16.066 28.649 1.00 89.69 204 GLY A N 1
ATOM 1693 C CA . GLY A 1 204 ? -4.805 16.211 27.620 1.00 89.69 204 GLY A CA 1
ATOM 1694 C C . GLY A 1 204 ? -4.427 15.617 26.259 1.00 89.69 204 GLY A C 1
ATOM 1695 O O . GLY A 1 204 ? -5.151 15.828 25.285 1.00 89.69 204 GLY A O 1
ATOM 1696 N N . ARG A 1 205 ? -3.324 14.869 26.149 1.00 91.31 205 ARG A N 1
ATOM 1697 C CA . ARG A 1 205 ? -2.900 14.230 24.893 1.00 91.31 205 ARG A CA 1
ATOM 1698 C C . ARG A 1 205 ? -3.662 12.919 24.682 1.00 91.31 205 ARG A C 1
ATOM 1700 O O . ARG A 1 205 ? -4.029 12.286 25.670 1.00 91.31 205 ARG A O 1
ATOM 1707 N N . PRO A 1 206 ? -3.901 12.479 23.432 1.00 93.75 206 PRO A N 1
ATOM 1708 C CA . PRO A 1 206 ? -4.538 11.191 23.181 1.00 93.75 206 PRO A CA 1
ATOM 1709 C C . PRO A 1 206 ? -3.739 10.057 23.827 1.00 93.75 206 PRO A C 1
ATOM 1711 O O . PRO A 1 206 ? -2.542 9.928 23.581 1.00 93.75 206 PRO A O 1
ATOM 1714 N N . LYS A 1 207 ? -4.414 9.237 24.632 1.00 96.69 207 LYS A N 1
ATOM 1715 C CA . LYS A 1 207 ? -3.873 8.009 25.229 1.00 96.69 207 LYS A CA 1
ATOM 1716 C C . LYS A 1 207 ? -4.429 6.768 24.539 1.00 96.69 207 LYS A C 1
ATOM 1718 O O . LYS A 1 207 ? -3.703 5.802 24.330 1.00 96.69 207 LYS A O 1
ATOM 1723 N N . LYS A 1 208 ? -5.699 6.808 24.136 1.00 97.56 208 LYS A N 1
ATOM 1724 C CA . LYS A 1 208 ? -6.343 5.728 23.388 1.00 97.56 208 LYS A CA 1
ATOM 1725 C C . LYS A 1 208 ? -7.253 6.299 22.314 1.00 97.56 208 LYS A C 1
ATOM 1727 O O . LYS A 1 208 ? -8.070 7.180 22.587 1.00 97.56 208 LYS A O 1
ATOM 1732 N N . ILE A 1 209 ? -7.113 5.781 21.100 1.00 98.19 209 ILE A N 1
ATOM 1733 C CA . ILE A 1 209 ? -7.899 6.185 19.934 1.00 98.19 209 ILE A CA 1
ATOM 1734 C C . ILE A 1 209 ? -8.628 4.957 19.413 1.00 98.19 209 ILE A C 1
ATOM 1736 O O . ILE A 1 209 ? -7.997 3.948 19.112 1.00 98.19 209 ILE A O 1
ATOM 1740 N N . GLU A 1 210 ? -9.947 5.037 19.316 1.00 98.44 210 GLU A N 1
ATOM 1741 C CA . GLU A 1 210 ? -10.766 4.073 18.595 1.00 98.44 210 GLU A CA 1
ATOM 1742 C C . GLU A 1 210 ? -10.730 4.409 17.106 1.00 98.44 210 GLU A C 1
ATOM 1744 O O . GLU A 1 210 ? -11.036 5.533 16.700 1.00 98.44 210 GLU A O 1
ATOM 1749 N N . VAL A 1 211 ? -10.359 3.428 16.292 1.00 98.38 211 VAL A N 1
ATOM 1750 C CA . VAL A 1 211 ? -10.414 3.520 14.838 1.00 98.38 211 VAL A CA 1
ATOM 1751 C C . VAL A 1 211 ? -11.546 2.635 14.355 1.00 98.38 211 VAL A C 1
ATOM 1753 O O . VAL A 1 211 ? -11.577 1.455 14.692 1.00 98.38 211 VAL A O 1
ATOM 1756 N N . SER A 1 212 ? -12.447 3.188 13.546 1.00 97.25 212 SER A N 1
ATOM 1757 C CA . SER A 1 212 ? -13.502 2.433 12.868 1.00 97.25 212 SER A CA 1
ATOM 1758 C C . SER A 1 212 ? -13.368 2.578 11.356 1.00 97.25 212 SER A C 1
ATOM 1760 O O . SER A 1 212 ? -13.337 3.687 10.824 1.00 97.25 212 SER A O 1
ATOM 1762 N N . LEU A 1 213 ? -13.279 1.447 10.664 1.00 95.25 213 LEU A N 1
ATOM 1763 C CA . LEU A 1 213 ? -13.156 1.345 9.216 1.00 95.25 213 LEU A CA 1
ATOM 1764 C C . LEU A 1 213 ? -14.493 0.900 8.629 1.00 95.25 213 LEU A C 1
ATOM 1766 O O . LEU A 1 213 ? -15.010 -0.139 9.028 1.00 95.25 213 LEU A O 1
ATOM 1770 N N . MET A 1 214 ? -15.049 1.669 7.691 1.00 91.38 214 MET A N 1
ATOM 1771 C CA . MET A 1 214 ? -16.329 1.351 7.046 1.00 91.38 214 MET A CA 1
ATOM 1772 C C . MET A 1 214 ? -16.115 0.869 5.612 1.00 91.38 214 MET A C 1
ATOM 1774 O O . MET A 1 214 ? -15.551 1.591 4.786 1.00 91.38 214 MET A O 1
ATOM 1778 N N . PHE A 1 215 ? -16.621 -0.317 5.288 1.00 87.31 215 PHE A N 1
ATOM 1779 C CA . PHE A 1 215 ? -16.469 -0.962 3.985 1.00 87.31 215 PHE A CA 1
ATOM 1780 C C . PHE A 1 215 ? -17.785 -1.011 3.212 1.00 87.31 215 PHE A C 1
ATOM 1782 O O . PHE A 1 215 ? -18.872 -1.115 3.780 1.00 87.31 215 PHE A O 1
ATOM 1789 N N . ASN A 1 216 ? -17.688 -0.981 1.881 1.00 74.06 216 ASN A N 1
ATOM 1790 C CA . ASN A 1 216 ? -18.859 -0.980 1.002 1.00 74.06 216 ASN A CA 1
ATOM 1791 C C . ASN A 1 216 ? -19.701 -2.270 1.100 1.00 74.06 216 ASN A C 1
ATOM 1793 O O . ASN A 1 216 ? -20.915 -2.199 0.921 1.00 74.06 216 ASN A O 1
ATOM 1797 N N . ASN A 1 217 ? -19.080 -3.445 1.309 1.00 60.56 217 ASN A N 1
ATOM 1798 C CA . ASN A 1 217 ? -19.790 -4.730 1.294 1.00 60.56 217 ASN A CA 1
ATOM 1799 C C . ASN A 1 217 ? -18.947 -5.917 1.808 1.00 6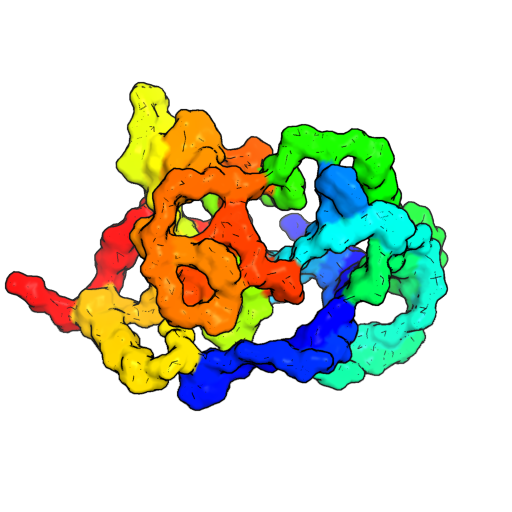0.56 217 ASN A C 1
ATOM 1801 O O . ASN A 1 217 ? -17.908 -6.218 1.226 1.00 60.56 217 ASN A O 1
ATOM 1805 N N . GLU A 1 218 ? -19.444 -6.692 2.772 1.00 48.75 218 GLU A N 1
ATOM 1806 C CA . GLU A 1 218 ? -18.826 -7.961 3.181 1.00 48.75 218 GLU A CA 1
ATOM 1807 C C . GLU A 1 218 ? -19.666 -9.150 2.688 1.00 48.75 218 GLU A C 1
ATOM 1809 O O . GLU A 1 218 ? -20.613 -9.590 3.339 1.00 48.75 218 GLU A O 1
ATOM 1814 N N . GLN A 1 219 ? -19.315 -9.682 1.513 1.00 45.22 219 GLN A N 1
ATOM 1815 C CA . GLN A 1 219 ? -19.775 -11.007 1.082 1.00 45.22 219 GLN A CA 1
ATOM 1816 C C . GLN A 1 219 ? -18.786 -12.070 1.577 1.00 45.22 219 GLN A C 1
ATOM 1818 O O . GLN A 1 219 ? -17.638 -12.096 1.115 1.00 45.22 219 GLN A O 1
ATOM 1823 N N . LEU A 1 220 ? -19.226 -12.941 2.492 1.00 43.66 220 LEU A N 1
ATOM 1824 C CA . LEU A 1 220 ? -18.454 -14.094 2.977 1.00 43.66 220 LEU A CA 1
ATOM 1825 C C . LEU A 1 220 ? -18.367 -15.185 1.893 1.00 43.66 220 LEU A C 1
ATOM 1827 O O . LEU A 1 220 ? -19.316 -15.389 1.131 1.00 43.66 220 LEU A O 1
ATOM 1831 N N . ARG A 1 221 ? -17.246 -15.917 1.820 1.00 48.38 221 ARG A N 1
ATOM 1832 C CA . ARG A 1 221 ? -16.991 -16.940 0.781 1.00 48.38 221 ARG A CA 1
ATOM 1833 C C . ARG A 1 221 ? -17.637 -18.299 1.021 1.00 48.38 221 ARG A C 1
ATOM 1835 O O . ARG A 1 221 ? -18.107 -18.925 0.068 1.00 48.38 221 ARG A O 1
ATOM 1842 N N . GLN A 1 222 ? -17.631 -18.793 2.260 1.00 40.50 222 GLN A N 1
ATOM 1843 C CA . GLN A 1 222 ? -17.880 -20.221 2.503 1.00 40.50 222 GLN A CA 1
ATOM 1844 C C . GLN A 1 222 ? -19.350 -20.588 2.749 1.00 40.50 222 GLN A C 1
ATOM 1846 O O . GLN A 1 222 ? -19.728 -21.739 2.530 1.00 40.50 222 GLN A O 1
ATOM 1851 N N . HIS A 1 223 ? -20.234 -19.630 3.043 1.00 40.47 223 HIS A N 1
ATOM 1852 C CA . HIS A 1 223 ? -21.641 -19.933 3.328 1.00 40.47 223 HIS A CA 1
ATOM 1853 C C . HIS A 1 223 ? -22.618 -19.013 2.580 1.00 40.47 223 HIS A C 1
ATOM 1855 O O . HIS A 1 223 ? -23.131 -18.040 3.121 1.00 40.47 223 HIS A O 1
ATOM 1861 N N . ALA A 1 224 ? -22.962 -19.380 1.339 1.00 36.56 224 ALA A N 1
ATOM 1862 C CA . ALA A 1 224 ? -23.971 -18.678 0.531 1.00 36.56 224 ALA A CA 1
ATOM 1863 C C . ALA A 1 224 ? -25.374 -18.645 1.184 1.00 36.56 224 ALA A C 1
ATOM 1865 O O . ALA A 1 224 ? -26.156 -17.734 0.930 1.00 36.56 224 ALA A O 1
ATOM 1866 N N . ILE A 1 225 ? -25.686 -19.617 2.050 1.00 38.03 225 ILE A N 1
ATOM 1867 C CA . ILE A 1 225 ? -26.954 -19.674 2.796 1.00 38.03 225 ILE A CA 1
ATOM 1868 C C . ILE A 1 225 ? -26.887 -18.808 4.067 1.00 38.03 225 ILE A C 1
ATOM 1870 O O . ILE A 1 225 ? -27.867 -18.144 4.398 1.00 38.03 225 ILE A O 1
ATOM 1874 N N . ALA A 1 226 ? -25.725 -18.733 4.732 1.00 45.09 226 ALA A N 1
ATOM 1875 C CA . ALA A 1 226 ? -25.540 -17.876 5.904 1.00 45.09 226 ALA A CA 1
ATOM 1876 C C . ALA A 1 226 ? -25.434 -16.392 5.527 1.00 45.09 226 ALA A C 1
ATOM 1878 O O . ALA A 1 226 ? -25.951 -15.577 6.273 1.00 45.09 226 ALA A O 1
ATOM 1879 N N . ASN A 1 227 ? -24.893 -16.032 4.352 1.00 46.81 227 ASN A N 1
ATOM 1880 C CA . ASN A 1 227 ? -24.905 -14.643 3.861 1.00 46.81 227 ASN A CA 1
ATOM 1881 C C . ASN A 1 227 ? -26.325 -14.078 3.780 1.00 46.81 227 ASN A C 1
ATOM 1883 O O . ASN A 1 227 ? -26.557 -12.972 4.239 1.00 46.81 227 ASN A O 1
ATOM 1887 N N . ARG A 1 228 ? -27.306 -14.844 3.282 1.00 44.44 228 ARG A N 1
ATOM 1888 C CA . ARG A 1 228 ? -28.699 -14.373 3.209 1.00 44.44 228 ARG A CA 1
ATOM 1889 C C . ARG A 1 228 ? -29.316 -14.140 4.586 1.00 44.44 228 ARG A C 1
ATOM 1891 O O . ARG A 1 228 ? -30.065 -13.187 4.744 1.00 44.44 228 ARG A O 1
ATOM 1898 N N . ILE A 1 229 ? -29.003 -14.988 5.566 1.00 45.88 229 ILE A N 1
ATOM 1899 C CA . ILE A 1 229 ? -29.497 -14.853 6.944 1.00 45.88 229 ILE A CA 1
ATOM 1900 C C . ILE A 1 229 ? -28.742 -13.742 7.679 1.00 45.88 229 ILE A C 1
ATOM 1902 O O . ILE A 1 229 ? -29.368 -12.992 8.408 1.00 45.88 229 ILE A O 1
ATOM 1906 N N . TYR A 1 230 ? -27.439 -13.585 7.453 1.00 49.53 230 TYR A N 1
ATOM 1907 C CA . TYR A 1 230 ? -26.563 -12.607 8.101 1.00 49.53 230 TYR A CA 1
ATOM 1908 C C . TYR A 1 230 ? -26.718 -11.194 7.515 1.00 49.53 230 TYR A C 1
ATOM 1910 O O . TYR A 1 230 ? -26.782 -10.225 8.261 1.00 49.53 230 TYR A O 1
ATOM 1918 N N . GLU A 1 231 ? -26.876 -11.044 6.196 1.00 52.22 231 GLU A N 1
ATOM 1919 C CA . GLU A 1 231 ? -27.291 -9.789 5.544 1.00 52.22 231 GLU A CA 1
ATOM 1920 C C . GLU A 1 231 ? -28.721 -9.403 5.945 1.00 52.22 231 GLU A C 1
ATOM 1922 O O . GLU A 1 231 ? -28.990 -8.232 6.214 1.00 52.22 231 GLU A O 1
ATOM 1927 N N . TRP A 1 232 ? -29.632 -10.380 6.052 1.00 46.22 232 TRP A N 1
ATOM 1928 C CA . TRP A 1 232 ? -30.979 -10.150 6.577 1.00 46.22 232 TRP A CA 1
ATOM 1929 C C . TRP A 1 232 ? -30.946 -9.748 8.054 1.00 46.22 232 TRP A C 1
ATOM 1931 O O . TRP A 1 232 ? -31.602 -8.777 8.406 1.00 46.22 232 TRP A O 1
ATOM 1941 N N . PHE A 1 233 ? -30.135 -10.402 8.894 1.00 48.62 233 PHE A N 1
ATOM 1942 C CA . PHE A 1 233 ? -29.937 -10.071 10.309 1.00 48.62 233 PHE A CA 1
ATOM 1943 C C . PHE A 1 233 ? -29.329 -8.672 10.467 1.00 48.62 233 PHE A C 1
ATOM 1945 O O . PHE A 1 233 ? -29.864 -7.857 11.210 1.00 48.62 233 PHE A O 1
ATOM 1952 N N . ARG A 1 234 ? -28.290 -8.319 9.698 1.00 57.09 234 ARG A N 1
ATOM 1953 C CA . ARG A 1 234 ? -27.708 -6.965 9.702 1.00 57.09 234 ARG A CA 1
ATOM 1954 C C . ARG A 1 234 ? -28.697 -5.899 9.226 1.00 57.09 234 ARG A C 1
ATOM 1956 O O . ARG A 1 234 ? -28.825 -4.850 9.857 1.00 57.09 234 ARG A O 1
ATOM 1963 N N . GLY A 1 235 ? -29.473 -6.191 8.184 1.00 51.06 235 GLY A N 1
ATOM 1964 C CA . GLY A 1 235 ? -30.546 -5.319 7.706 1.00 51.06 235 GLY A CA 1
ATOM 1965 C C . GLY A 1 235 ? -31.725 -5.178 8.682 1.00 51.06 235 GLY A C 1
ATOM 1966 O O . GLY A 1 235 ? -32.335 -4.109 8.739 1.00 51.06 235 GLY A O 1
ATOM 1967 N N . LEU A 1 236 ? -32.046 -6.218 9.461 1.00 45.22 236 LEU A N 1
ATOM 1968 C CA . LEU A 1 236 ? -33.113 -6.203 10.471 1.00 45.22 236 LEU A CA 1
ATOM 1969 C C . LEU A 1 236 ? -32.684 -5.476 11.755 1.00 45.22 236 LEU A C 1
ATOM 1971 O O . LEU A 1 236 ? -33.416 -4.606 12.229 1.00 45.22 236 LEU A O 1
ATOM 1975 N N . PHE A 1 237 ? -31.517 -5.841 12.298 1.00 44.62 237 PHE A N 1
ATOM 1976 C CA . PHE A 1 237 ? -31.044 -5.455 13.633 1.00 44.62 237 PHE A CA 1
ATOM 1977 C C . PHE A 1 237 ? -30.174 -4.195 13.641 1.00 44.62 237 PHE A C 1
ATOM 1979 O O . PHE A 1 237 ? -30.265 -3.417 14.584 1.00 44.62 237 PHE A O 1
ATOM 1986 N N . TYR A 1 238 ? -29.377 -3.957 12.597 1.00 48.12 238 TYR A N 1
ATOM 1987 C CA . TYR A 1 238 ? -28.500 -2.780 12.500 1.00 48.12 238 TYR A CA 1
ATOM 1988 C C . TYR A 1 238 ? -28.925 -1.810 11.393 1.00 48.12 238 TYR A C 1
ATOM 1990 O O . TYR A 1 238 ? -28.361 -0.732 11.273 1.00 48.12 238 TYR A O 1
ATOM 1998 N N . GLY A 1 239 ? -29.905 -2.172 10.556 1.00 48.75 239 GLY A N 1
ATOM 1999 C CA . GLY A 1 239 ? -30.400 -1.315 9.475 1.00 48.75 239 GLY A CA 1
ATOM 2000 C C . GLY A 1 239 ? -29.392 -1.054 8.347 1.00 48.75 239 GLY A C 1
ATOM 2001 O O . GLY A 1 239 ? -29.624 -0.151 7.542 1.00 48.75 239 GLY A O 1
ATOM 2002 N N . ARG A 1 240 ? -28.287 -1.815 8.269 1.00 56.59 240 ARG A N 1
ATOM 2003 C CA . ARG A 1 240 ? -27.175 -1.574 7.331 1.00 56.59 240 ARG A CA 1
ATOM 2004 C C . ARG A 1 240 ? -26.654 -2.841 6.654 1.00 56.59 240 ARG A C 1
ATOM 2006 O O . ARG A 1 240 ? -26.714 -3.923 7.227 1.00 56.59 240 ARG A O 1
ATOM 2013 N N . THR A 1 241 ? -26.120 -2.685 5.442 1.00 60.62 241 THR A N 1
ATOM 2014 C CA . THR A 1 241 ? -25.412 -3.732 4.670 1.00 60.62 241 THR A CA 1
ATOM 2015 C C . THR A 1 241 ? -23.904 -3.494 4.586 1.00 60.62 241 THR A C 1
ATOM 2017 O O . THR A 1 241 ? -23.181 -4.338 4.067 1.00 60.62 241 THR A O 1
ATOM 2020 N N . ILE A 1 242 ? -23.436 -2.337 5.058 1.00 72.44 242 ILE A N 1
ATOM 2021 C CA . ILE A 1 242 ? -22.011 -2.027 5.149 1.00 72.44 242 ILE A CA 1
ATOM 2022 C C . ILE A 1 242 ? -21.377 -2.849 6.259 1.00 72.44 242 ILE A C 1
ATOM 2024 O O . ILE A 1 242 ? -22.036 -3.161 7.256 1.00 72.44 242 ILE A O 1
ATOM 2028 N N . ASP A 1 243 ? -20.101 -3.147 6.096 1.00 81.12 243 ASP A N 1
ATOM 2029 C CA . ASP A 1 243 ? -19.305 -3.760 7.142 1.00 81.12 243 ASP A CA 1
ATOM 2030 C C . ASP A 1 243 ? -18.488 -2.696 7.867 1.00 81.12 243 ASP A C 1
ATOM 2032 O O . ASP A 1 243 ? -18.093 -1.694 7.268 1.00 81.12 243 ASP A O 1
ATOM 2036 N N . ILE A 1 244 ? -18.325 -2.867 9.173 1.00 87.94 244 ILE A N 1
ATOM 2037 C CA . ILE A 1 244 ? -17.535 -1.940 9.971 1.00 87.94 244 ILE A CA 1
ATOM 2038 C C . ILE A 1 244 ? -16.654 -2.776 10.871 1.00 87.94 244 ILE A C 1
ATOM 2040 O O . ILE A 1 244 ? -17.169 -3.617 11.609 1.00 87.94 244 ILE A O 1
ATOM 2044 N N . GLU A 1 245 ? -15.370 -2.453 10.879 1.00 92.62 245 GLU A N 1
ATOM 2045 C CA . GLU A 1 245 ? -14.393 -3.066 11.764 1.00 92.62 245 GLU A CA 1
ATOM 2046 C C . GLU A 1 245 ? -13.691 -2.023 12.608 1.00 92.62 245 GLU A C 1
ATOM 2048 O O . GLU A 1 245 ? -13.407 -0.921 12.137 1.00 92.62 245 GLU A O 1
ATOM 2053 N N . SER A 1 246 ? -13.428 -2.369 13.867 1.00 95.12 246 SER A N 1
ATOM 2054 C CA . SER A 1 246 ? -12.900 -1.421 14.841 1.00 95.12 246 SER A CA 1
ATOM 2055 C C . SER A 1 246 ? -11.715 -2.000 15.610 1.00 95.12 246 SER A C 1
ATOM 2057 O O . SER A 1 246 ? -11.718 -3.158 16.026 1.00 95.12 246 SER A O 1
ATOM 2059 N N . PHE A 1 247 ? -10.701 -1.171 15.830 1.00 97.75 247 PHE A N 1
ATOM 2060 C CA . PHE A 1 247 ? -9.530 -1.477 16.651 1.00 97.75 247 PHE A CA 1
ATOM 2061 C C . PHE A 1 247 ? -9.111 -0.235 17.434 1.00 97.75 247 PHE A C 1
ATOM 2063 O O . PHE A 1 247 ? -9.663 0.849 17.237 1.00 97.75 247 PHE A O 1
ATOM 2070 N N . PHE A 1 248 ? -8.132 -0.375 18.325 1.00 98.44 248 PHE A N 1
ATOM 2071 C CA . PHE A 1 248 ? -7.599 0.760 19.069 1.00 98.44 248 PHE A CA 1
ATOM 2072 C C . PHE A 1 248 ? -6.120 0.978 18.801 1.00 98.44 248 PHE A C 1
ATOM 2074 O O . PHE A 1 248 ? -5.350 0.033 18.643 1.00 98.44 248 PHE A O 1
ATOM 2081 N N . ILE A 1 249 ? -5.730 2.247 18.812 1.00 98.38 249 ILE A N 1
ATOM 2082 C CA . ILE A 1 249 ? -4.344 2.691 18.876 1.00 98.38 249 ILE A CA 1
ATOM 2083 C C . ILE A 1 249 ? -4.087 3.151 20.308 1.00 98.38 249 ILE A C 1
ATOM 2085 O O . ILE A 1 249 ? -4.794 4.022 20.822 1.00 98.38 249 ILE A O 1
ATOM 2089 N N . GLN A 1 250 ? -3.077 2.566 20.943 1.00 97.81 250 GLN A N 1
ATOM 2090 C CA . GLN A 1 250 ? -2.576 2.995 22.242 1.00 97.81 250 GLN A CA 1
ATOM 2091 C C . GLN A 1 250 ? -1.420 3.970 22.039 1.00 97.81 250 GLN A C 1
ATOM 2093 O O . GLN A 1 250 ? -0.465 3.694 21.303 1.00 97.81 250 GLN A O 1
ATOM 2098 N N . CYS A 1 251 ? -1.517 5.104 22.717 1.00 95.06 251 CYS A N 1
ATOM 2099 C CA . CYS A 1 251 ? -0.578 6.206 22.651 1.00 95.06 251 CYS A CA 1
ATOM 2100 C C . CYS A 1 251 ? 0.045 6.422 24.031 1.00 95.06 251 CYS A C 1
ATOM 2102 O O . CYS A 1 251 ? -0.652 6.478 25.045 1.00 95.06 251 CYS A O 1
ATOM 2104 N N . LYS A 1 252 ? 1.368 6.578 24.061 1.00 85.81 252 LYS A N 1
ATOM 2105 C CA . LYS A 1 252 ? 2.092 7.037 25.255 1.00 85.81 252 LYS A CA 1
ATOM 2106 C C . LYS A 1 252 ? 2.540 8.484 25.071 1.00 85.81 252 LYS A C 1
ATOM 2108 O O . LYS A 1 252 ? 2.087 9.379 25.773 1.00 85.81 252 LYS A O 1
ATOM 2113 N N . ASP A 1 253 ? 3.390 8.689 24.072 1.00 82.19 253 ASP A N 1
ATOM 2114 C CA . ASP A 1 253 ? 3.780 10.000 23.540 1.00 82.19 253 ASP A CA 1
ATOM 2115 C C . ASP A 1 253 ? 3.576 10.028 22.015 1.00 82.19 253 ASP A C 1
ATOM 2117 O O . ASP A 1 253 ? 3.099 11.012 21.459 1.00 82.19 253 ASP A O 1
ATOM 2121 N N . GLU A 1 254 ? 3.865 8.898 21.367 1.00 88.38 254 GLU A N 1
ATOM 2122 C CA . GLU A 1 254 ? 3.528 8.552 19.986 1.00 88.38 254 GLU A CA 1
ATOM 2123 C C . GLU A 1 254 ? 2.580 7.334 19.990 1.00 88.38 254 GLU A C 1
ATOM 2125 O O . GLU A 1 254 ? 2.484 6.640 21.015 1.00 88.38 254 GLU A O 1
ATOM 2130 N N . PRO A 1 255 ? 1.868 7.050 18.883 1.00 93.38 255 PRO A N 1
ATOM 2131 C CA . PRO A 1 255 ? 1.214 5.754 18.708 1.00 93.38 255 PRO A CA 1
ATOM 2132 C C . PRO A 1 255 ? 2.248 4.626 18.827 1.00 93.38 255 PRO A C 1
ATOM 2134 O O . PRO A 1 255 ? 3.294 4.685 18.190 1.00 93.38 255 PRO A O 1
ATOM 2137 N N . GLU A 1 256 ? 1.968 3.608 19.645 1.00 94.56 256 GLU A N 1
ATOM 2138 C CA . GLU A 1 256 ? 2.938 2.542 19.952 1.00 94.56 256 GLU A CA 1
ATOM 2139 C C . GLU A 1 256 ? 2.372 1.133 19.749 1.00 94.56 256 GLU A C 1
ATOM 2141 O O . GLU A 1 256 ? 3.068 0.257 19.220 1.00 94.56 256 GLU A O 1
ATOM 2146 N N . LEU A 1 257 ? 1.117 0.905 20.153 1.00 97.50 257 LEU A N 1
ATOM 2147 C CA . LEU A 1 257 ? 0.487 -0.416 20.119 1.00 97.50 257 LEU A CA 1
ATOM 2148 C C . LEU A 1 257 ? -0.875 -0.371 19.423 1.00 97.50 257 LEU A C 1
ATOM 2150 O O . LEU A 1 257 ? -1.596 0.624 19.501 1.00 97.50 257 LEU A O 1
ATOM 2154 N N . PHE A 1 258 ? -1.240 -1.486 18.804 1.00 98.19 258 PHE A N 1
ATOM 2155 C CA . PHE A 1 258 ? -2.597 -1.797 18.396 1.00 98.19 258 PHE A CA 1
ATOM 2156 C C . PHE A 1 258 ? -3.249 -2.772 19.375 1.00 98.19 258 PHE A C 1
ATOM 2158 O O . PHE A 1 258 ? -2.621 -3.730 19.836 1.00 98.19 258 PHE A O 1
ATOM 2165 N N . ASP A 1 259 ? -4.540 -2.566 19.601 1.00 98.19 259 ASP A N 1
ATOM 2166 C CA . ASP A 1 259 ? -5.429 -3.547 20.205 1.00 98.19 259 ASP A CA 1
ATOM 2167 C C . ASP A 1 259 ? -6.518 -3.922 19.204 1.00 98.19 259 ASP A C 1
ATOM 2169 O O . ASP A 1 259 ? -7.277 -3.064 18.758 1.00 98.19 259 ASP A O 1
ATOM 2173 N N . PHE A 1 260 ? -6.624 -5.208 18.896 1.00 97.00 260 PHE A N 1
ATOM 2174 C CA . PHE A 1 260 ? -7.633 -5.804 18.031 1.00 97.00 260 PHE A CA 1
ATOM 2175 C C . PHE A 1 260 ? -8.582 -6.635 18.895 1.00 97.00 260 PHE A C 1
ATOM 2177 O O . PHE A 1 260 ? -8.248 -7.769 19.240 1.00 97.00 260 PHE A O 1
ATOM 2184 N N . PRO A 1 261 ? -9.753 -6.110 19.284 1.00 93.56 261 PRO A N 1
ATOM 2185 C CA . PRO A 1 261 ? -10.646 -6.833 20.180 1.00 93.56 261 PRO A CA 1
ATOM 2186 C C . PRO A 1 261 ? -11.191 -8.130 19.593 1.00 93.56 261 PRO A C 1
ATOM 2188 O O . PRO A 1 261 ? -11.450 -9.051 20.355 1.00 93.56 261 PRO A O 1
ATOM 2191 N N . ASP A 1 262 ? -11.354 -8.200 18.270 1.00 90.38 262 ASP A N 1
ATOM 2192 C CA . ASP A 1 262 ? -11.911 -9.383 17.605 1.00 90.38 262 ASP A CA 1
ATOM 2193 C C . ASP A 1 262 ? -11.398 -9.598 16.172 1.00 90.38 262 ASP A C 1
ATOM 2195 O O . ASP A 1 262 ? -11.826 -10.510 15.488 1.00 90.38 262 ASP A O 1
ATOM 2199 N N . ILE A 1 263 ? -10.470 -8.777 15.679 1.00 90.38 263 ILE A N 1
ATOM 2200 C CA . ILE A 1 263 ? -10.145 -8.729 14.243 1.00 90.38 263 ILE A CA 1
ATOM 2201 C C . ILE A 1 263 ? -8.663 -8.941 13.949 1.00 90.38 263 ILE A C 1
ATOM 2203 O O . ILE A 1 263 ? -8.156 -8.434 12.953 1.00 90.38 263 ILE A O 1
ATOM 2207 N N . TYR A 1 264 ? -7.926 -9.645 14.806 1.00 95.56 264 TYR A N 1
ATOM 2208 C CA . TYR A 1 264 ? -6.508 -9.890 14.557 1.00 95.56 264 TYR A CA 1
ATOM 2209 C C . TYR A 1 264 ? -6.298 -10.993 13.514 1.00 95.56 264 TYR A C 1
ATOM 2211 O O . TYR A 1 264 ? -6.738 -12.123 13.706 1.00 95.56 264 TYR A O 1
ATOM 2219 N N . SER A 1 265 ? -5.581 -10.709 12.425 1.00 93.44 265 SER A N 1
ATOM 2220 C CA . SER A 1 265 ? -5.332 -11.710 11.383 1.00 93.44 265 SER A CA 1
ATOM 2221 C C . SER A 1 265 ? -4.213 -12.689 11.720 1.00 93.44 265 SER A C 1
ATOM 2223 O O . SER A 1 265 ? -4.183 -13.764 11.138 1.00 93.44 265 SER A O 1
ATOM 2225 N N . GLY A 1 266 ? -3.256 -12.335 12.586 1.00 92.38 266 GLY A N 1
ATOM 2226 C CA . GLY A 1 266 ? -2.008 -13.102 12.710 1.00 92.38 266 GLY A CA 1
ATOM 2227 C C . GLY A 1 266 ? -1.401 -13.392 11.329 1.00 92.38 266 GLY A C 1
ATOM 2228 O O . GLY A 1 266 ? -1.380 -12.501 10.482 1.00 92.38 266 GLY A O 1
ATOM 2229 N N . ASP A 1 267 ? -1.027 -14.650 11.086 1.00 93.31 267 ASP A N 1
ATOM 2230 C CA . ASP A 1 267 ? -0.431 -15.113 9.822 1.00 93.31 267 ASP A CA 1
ATOM 2231 C C . ASP A 1 267 ? -1.463 -15.477 8.731 1.00 93.31 267 ASP A C 1
ATOM 2233 O O . ASP A 1 267 ? -1.103 -15.946 7.648 1.00 93.31 267 ASP A O 1
ATOM 2237 N N . TYR A 1 268 ? -2.762 -15.292 8.989 1.00 91.06 268 TYR A N 1
ATOM 2238 C CA . TYR A 1 268 ? -3.808 -15.597 8.015 1.00 91.06 268 TYR A CA 1
ATOM 2239 C C . TYR A 1 268 ? -3.817 -14.570 6.875 1.00 91.06 268 TYR A C 1
ATOM 2241 O O . TYR A 1 268 ? -3.818 -13.359 7.099 1.00 91.06 268 TYR A O 1
ATOM 2249 N N . GLY A 1 269 ? -3.852 -15.062 5.634 1.00 87.75 269 GLY A N 1
ATOM 2250 C CA . GLY A 1 269 ? -3.922 -14.238 4.424 1.00 87.75 269 GLY A CA 1
ATOM 2251 C C . GLY A 1 269 ? -5.299 -14.217 3.772 1.00 87.75 269 GLY A C 1
ATOM 2252 O O . GLY A 1 269 ? -6.294 -14.697 4.324 1.00 87.75 269 GLY A O 1
ATOM 2253 N N . ILE A 1 270 ? -5.339 -13.718 2.537 1.00 86.25 270 ILE A N 1
ATOM 2254 C CA . ILE A 1 270 ? -6.573 -13.391 1.811 1.00 86.25 270 ILE A CA 1
ATOM 2255 C C . ILE A 1 270 ? -7.484 -14.592 1.530 1.00 86.25 270 ILE A C 1
ATOM 2257 O O . ILE A 1 270 ? -8.640 -14.420 1.147 1.00 86.25 270 ILE A O 1
ATOM 2261 N N . GLN A 1 271 ? -6.977 -15.814 1.688 1.00 82.88 271 GLN A N 1
ATOM 2262 C CA . GLN A 1 271 ? -7.727 -17.066 1.558 1.00 82.88 271 GLN A CA 1
ATOM 2263 C C . GLN A 1 271 ? -8.574 -17.401 2.796 1.00 82.88 271 GLN A C 1
ATOM 2265 O O . GLN A 1 271 ? -9.419 -18.288 2.719 1.00 82.88 271 GLN A O 1
ATOM 2270 N N . SER A 1 272 ? -8.372 -16.689 3.904 1.00 80.12 272 SER A N 1
ATOM 2271 C CA . SER A 1 272 ? -9.087 -16.901 5.164 1.00 80.12 272 SER A CA 1
ATOM 2272 C C . SER A 1 272 ? -10.345 -16.036 5.220 1.00 80.12 272 SER A C 1
ATOM 2274 O O . SER A 1 272 ? -10.312 -14.873 4.807 1.00 80.12 272 SER A O 1
ATOM 2276 N N . ASP A 1 273 ? -11.443 -16.614 5.715 1.00 66.81 273 ASP A N 1
ATOM 2277 C CA . ASP A 1 273 ? -12.793 -16.055 5.540 1.00 66.81 273 ASP A CA 1
ATOM 2278 C C . ASP A 1 273 ? -13.589 -15.875 6.848 1.00 66.81 273 ASP A C 1
ATOM 2280 O O . ASP A 1 273 ? -14.704 -15.364 6.804 1.00 66.81 273 ASP A O 1
ATOM 2284 N N . THR A 1 274 ? -13.063 -16.319 7.995 1.00 67.69 274 THR A N 1
ATOM 2285 C CA . THR A 1 274 ? -13.762 -16.294 9.298 1.00 67.69 274 THR A CA 1
ATOM 2286 C C . THR A 1 274 ? -12.771 -16.110 10.446 1.00 67.69 274 THR A C 1
ATOM 2288 O O . THR A 1 274 ? -12.681 -16.940 11.355 1.00 67.69 274 THR A O 1
ATOM 2291 N N . ILE A 1 275 ? -11.943 -15.074 10.362 1.00 76.06 275 ILE A N 1
ATOM 2292 C CA . ILE A 1 275 ? -10.971 -14.778 11.413 1.00 76.06 275 ILE A CA 1
ATOM 2293 C C . ILE A 1 275 ? -11.590 -13.806 12.414 1.00 76.06 275 ILE A C 1
ATOM 2295 O O . ILE A 1 275 ? -11.831 -12.656 12.062 1.00 76.06 275 ILE A O 1
ATOM 2299 N N . HIS A 1 276 ? -11.810 -14.300 13.636 1.00 79.69 276 HIS A N 1
ATOM 2300 C CA . HIS A 1 276 ? -12.270 -13.546 14.803 1.00 79.69 276 HIS A CA 1
ATOM 2301 C C . HIS A 1 276 ? -11.335 -13.833 15.982 1.00 79.69 276 HIS A C 1
ATOM 2303 O O . HIS A 1 276 ? -11.530 -14.800 16.723 1.00 79.69 276 HIS A O 1
ATOM 2309 N N . ILE A 1 277 ? -10.220 -13.104 16.065 1.00 86.12 277 ILE A N 1
ATOM 2310 C CA . ILE A 1 277 ? -9.165 -13.366 17.053 1.00 86.12 277 ILE A CA 1
ATOM 2311 C C . ILE A 1 277 ? -8.899 -12.087 17.854 1.00 86.12 277 ILE A C 1
ATOM 2313 O O . ILE A 1 277 ? -8.492 -11.080 17.267 1.00 86.12 277 ILE A O 1
ATOM 2317 N N . PRO A 1 278 ? -9.055 -12.113 19.190 1.00 93.62 278 PRO A N 1
ATOM 2318 C CA . PRO A 1 278 ? -8.640 -11.013 20.045 1.00 93.62 278 PRO A CA 1
ATOM 2319 C C . PRO A 1 278 ? -7.116 -10.983 20.194 1.00 93.62 278 PRO A C 1
ATOM 2321 O O . PRO A 1 278 ? -6.476 -11.993 20.509 1.00 93.62 278 PRO A O 1
ATOM 2324 N N . ARG A 1 279 ? -6.515 -9.803 20.059 1.00 96.44 279 ARG A N 1
ATOM 2325 C CA . ARG A 1 279 ? -5.104 -9.574 20.371 1.00 96.44 279 ARG A CA 1
ATOM 2326 C C . ARG A 1 279 ? -4.875 -8.143 20.838 1.00 96.44 279 ARG A C 1
ATOM 2328 O O . ARG A 1 279 ? -5.152 -7.199 20.113 1.00 96.44 279 ARG A O 1
ATOM 2335 N N . TYR A 1 280 ? -4.300 -7.994 22.023 1.00 97.25 280 TYR A N 1
ATOM 2336 C CA . TYR A 1 280 ? -4.008 -6.699 22.639 1.00 97.25 280 TYR A CA 1
ATOM 2337 C C . TYR A 1 280 ? -2.497 -6.493 22.761 1.00 97.25 280 TYR A C 1
ATOM 2339 O O . TYR A 1 280 ? -1.740 -7.466 22.839 1.00 97.25 280 TYR A O 1
ATOM 2347 N N . GLY A 1 281 ? -2.059 -5.237 22.787 1.00 96.44 281 GLY A N 1
ATOM 2348 C CA . GLY A 1 281 ? -0.657 -4.863 22.958 1.00 96.44 281 GLY A CA 1
ATOM 2349 C C . GLY A 1 281 ? 0.239 -5.262 21.784 1.00 96.44 281 GLY A C 1
ATOM 2350 O O . GLY A 1 281 ? 1.408 -5.599 21.981 1.00 96.44 281 GLY A O 1
ATOM 2351 N N . VAL A 1 282 ? -0.291 -5.265 20.559 1.00 97.00 282 VAL A N 1
ATOM 2352 C CA . VAL A 1 282 ? 0.483 -5.571 19.352 1.00 97.00 282 VAL A CA 1
ATOM 2353 C C . VAL A 1 282 ? 1.349 -4.373 18.996 1.00 97.00 282 VAL A C 1
ATOM 2355 O O . VAL A 1 282 ? 0.836 -3.302 18.699 1.00 97.00 282 VAL A O 1
ATOM 2358 N N . ARG A 1 283 ? 2.673 -4.533 18.992 1.00 96.00 283 ARG A N 1
ATOM 2359 C CA . ARG A 1 283 ? 3.585 -3.431 18.670 1.00 96.00 283 ARG A CA 1
ATOM 2360 C C . ARG A 1 283 ? 3.428 -2.977 17.221 1.00 96.00 283 ARG A C 1
ATOM 2362 O O . ARG A 1 283 ? 3.577 -3.782 16.305 1.00 96.00 283 ARG A O 1
ATOM 2369 N N . ILE A 1 284 ? 3.206 -1.683 17.014 1.00 93.94 284 ILE A N 1
ATOM 2370 C CA . ILE A 1 284 ? 3.130 -1.093 15.677 1.00 93.94 284 ILE A CA 1
ATOM 2371 C C . ILE A 1 284 ? 4.522 -1.149 15.035 1.00 93.94 284 ILE A C 1
ATOM 2373 O O . ILE A 1 284 ? 5.506 -0.658 15.598 1.00 93.94 284 ILE A O 1
ATOM 2377 N N . LYS A 1 285 ? 4.601 -1.757 13.847 1.00 89.62 285 LYS A N 1
ATOM 2378 C CA . LYS A 1 285 ? 5.864 -1.965 13.121 1.00 89.62 285 LYS A CA 1
ATOM 2379 C C . LYS A 1 285 ? 6.235 -0.806 12.202 1.00 89.62 285 LYS A C 1
ATOM 2381 O O . LYS A 1 285 ? 7.416 -0.521 12.034 1.00 89.62 285 LYS A O 1
ATOM 2386 N N . TYR A 1 286 ? 5.243 -0.144 11.612 1.00 88.56 286 TYR A N 1
ATOM 2387 C CA . TYR A 1 286 ? 5.458 0.783 10.506 1.00 88.56 286 TYR A CA 1
ATOM 2388 C C . TYR A 1 286 ? 4.652 2.065 10.671 1.00 88.56 286 TYR A C 1
ATOM 2390 O O . TYR A 1 286 ? 3.540 2.047 11.201 1.00 88.56 286 TYR A O 1
ATOM 2398 N N . TYR A 1 287 ? 5.220 3.168 10.183 1.00 88.19 287 TYR A N 1
ATOM 2399 C CA . TYR A 1 287 ? 4.636 4.498 10.289 1.00 88.19 287 TYR A CA 1
ATOM 2400 C C . TYR A 1 287 ? 4.865 5.322 9.019 1.00 88.19 287 TYR A C 1
ATOM 2402 O O . TYR A 1 287 ? 5.785 5.061 8.241 1.00 88.19 287 TYR A O 1
ATOM 2410 N N . VAL A 1 288 ? 4.050 6.362 8.870 1.00 85.44 288 VAL A N 1
ATOM 2411 C CA . VAL A 1 288 ? 4.201 7.464 7.916 1.00 85.44 288 VAL A CA 1
ATOM 2412 C C . VAL A 1 288 ? 4.203 8.793 8.686 1.00 85.44 288 VAL A C 1
ATOM 2414 O O . VAL A 1 288 ? 3.718 8.858 9.819 1.00 85.44 288 VAL A O 1
ATOM 2417 N N . GLY A 1 289 ? 4.775 9.854 8.106 1.00 76.56 289 GLY A N 1
ATOM 2418 C CA . GLY A 1 289 ? 4.746 11.195 8.702 1.00 76.56 289 GLY A CA 1
ATOM 2419 C C . GLY A 1 289 ? 5.571 11.257 9.985 1.00 76.56 289 GLY A C 1
ATOM 2420 O O . GLY A 1 289 ? 5.094 11.703 11.025 1.00 76.56 289 GLY A O 1
ATOM 2421 N N . ASN A 1 290 ? 6.801 10.733 9.924 1.00 76.88 290 ASN A N 1
ATOM 2422 C CA . ASN A 1 290 ? 7.761 10.725 11.034 1.00 76.88 290 ASN A CA 1
ATOM 2423 C C . ASN A 1 290 ? 7.235 10.074 12.326 1.00 76.88 290 ASN A C 1
ATOM 2425 O O . ASN A 1 290 ? 7.481 10.573 13.418 1.00 76.88 290 ASN A O 1
ATOM 2429 N N . GLY A 1 291 ? 6.518 8.954 12.212 1.00 81.06 291 GLY A N 1
ATOM 2430 C CA . GLY A 1 291 ? 6.023 8.214 13.380 1.00 81.06 291 GLY A CA 1
ATOM 2431 C C . GLY A 1 291 ? 4.618 8.604 13.841 1.00 81.06 291 GLY A C 1
ATOM 2432 O O . GLY A 1 291 ? 4.087 7.957 14.738 1.00 81.06 291 GLY A O 1
ATOM 2433 N N . ARG A 1 292 ? 3.981 9.612 13.228 1.00 87.12 292 ARG A N 1
ATOM 2434 C CA . ARG A 1 292 ? 2.634 10.052 13.627 1.00 87.12 292 ARG A CA 1
ATOM 2435 C C . ARG A 1 292 ? 1.527 9.109 13.167 1.00 87.12 292 ARG A C 1
ATOM 2437 O O . ARG A 1 292 ? 0.568 8.893 13.902 1.00 87.12 292 ARG A O 1
ATOM 2444 N N . HIS A 1 293 ? 1.631 8.580 11.952 1.00 92.50 293 HIS A N 1
ATOM 2445 C CA . HIS A 1 293 ? 0.555 7.820 11.323 1.00 92.50 293 HIS A CA 1
ATOM 2446 C C . HIS A 1 293 ? 0.918 6.340 11.275 1.00 92.50 293 HIS A C 1
ATOM 2448 O O . HIS A 1 293 ? 1.776 5.963 10.474 1.00 92.50 293 HIS A O 1
ATOM 2454 N N . PRO A 1 294 ? 0.320 5.487 12.119 1.00 94.50 294 PRO A N 1
ATOM 2455 C CA . PRO A 1 294 ? 0.647 4.073 12.116 1.00 94.50 294 PRO A CA 1
ATOM 2456 C C . PRO A 1 294 ? 0.073 3.386 10.875 1.00 94.50 294 PRO A C 1
ATOM 2458 O O . PRO A 1 294 ? -0.980 3.763 10.365 1.00 94.50 294 PRO A O 1
ATOM 2461 N N . ILE A 1 295 ? 0.762 2.364 10.385 1.00 94.50 295 ILE A N 1
ATOM 2462 C CA . ILE A 1 295 ? 0.291 1.559 9.257 1.00 94.50 295 ILE A CA 1
ATOM 2463 C C . ILE A 1 295 ? -0.394 0.298 9.772 1.00 94.50 295 ILE A C 1
ATOM 2465 O O . ILE A 1 295 ? 0.134 -0.387 10.650 1.00 94.50 295 ILE A O 1
ATOM 2469 N N . ILE A 1 296 ? -1.532 -0.033 9.167 1.00 96.38 296 ILE A N 1
ATOM 2470 C CA . ILE A 1 296 ? -2.267 -1.273 9.405 1.00 96.38 296 ILE A CA 1
ATOM 2471 C C . ILE A 1 296 ? -2.516 -2.015 8.089 1.00 96.38 296 ILE A C 1
ATOM 2473 O O . ILE A 1 296 ? -2.808 -1.396 7.063 1.00 96.38 296 ILE A O 1
ATOM 2477 N N . PHE A 1 297 ? -2.409 -3.344 8.119 1.00 96.19 297 PHE A N 1
ATOM 2478 C CA . PHE A 1 297 ? -2.686 -4.203 6.971 1.00 96.19 297 PHE A CA 1
ATOM 2479 C C . PHE A 1 297 ? -3.982 -4.970 7.190 1.00 96.19 297 PHE A C 1
ATOM 2481 O O . PHE A 1 297 ? -4.114 -5.705 8.164 1.00 96.19 297 PHE A O 1
ATOM 2488 N N . ILE A 1 298 ? -4.920 -4.827 6.260 1.00 94.88 298 ILE A N 1
ATOM 2489 C CA . ILE A 1 298 ? -6.065 -5.722 6.130 1.00 94.88 298 ILE A CA 1
ATOM 2490 C C . ILE A 1 298 ? -5.583 -6.953 5.374 1.00 94.88 298 ILE A C 1
ATOM 2492 O O . ILE A 1 298 ? -5.164 -6.843 4.227 1.00 94.88 298 ILE A O 1
ATOM 2496 N N . ASN A 1 299 ? -5.656 -8.126 5.990 1.00 92.12 299 ASN A N 1
ATOM 2497 C CA . ASN A 1 299 ? -5.012 -9.321 5.450 1.00 92.12 299 ASN A CA 1
ATOM 2498 C C . ASN A 1 299 ? -5.987 -10.358 4.894 1.00 92.12 299 ASN A C 1
ATOM 2500 O O . ASN A 1 299 ? -5.606 -11.172 4.055 1.00 92.12 299 ASN A O 1
ATOM 2504 N N . THR A 1 300 ? -7.239 -10.342 5.337 1.00 86.50 300 THR A N 1
ATOM 2505 C CA . THR A 1 300 ? -8.210 -11.406 5.050 1.00 86.50 300 THR A CA 1
ATOM 2506 C C . THR A 1 300 ? -9.406 -10.894 4.253 1.00 86.50 300 THR A C 1
ATOM 2508 O O . THR A 1 300 ? -9.583 -9.690 4.047 1.00 86.50 300 THR A O 1
ATOM 2511 N N . SER A 1 301 ? -10.232 -11.818 3.754 1.00 80.69 301 SER A N 1
ATOM 2512 C CA . SER A 1 301 ? -11.408 -11.462 2.953 1.00 80.69 301 SER A CA 1
ATOM 2513 C C . SER A 1 301 ? -12.556 -10.880 3.793 1.00 80.69 301 SER A C 1
ATOM 2515 O O . SER A 1 301 ? -13.391 -10.163 3.233 1.00 80.69 301 SER A O 1
ATOM 2517 N N . ASN A 1 302 ? -12.550 -11.159 5.104 1.00 77.94 302 ASN A N 1
ATOM 2518 C CA . ASN A 1 302 ? -13.454 -10.655 6.143 1.00 77.94 302 ASN A CA 1
ATOM 2519 C C . ASN A 1 302 ? -12.806 -9.539 6.990 1.00 77.94 302 ASN A C 1
ATOM 2521 O O . ASN A 1 302 ? -13.114 -9.385 8.160 1.00 77.94 302 ASN A O 1
ATOM 2525 N N . HIS A 1 303 ? -11.848 -8.802 6.422 1.00 88.25 303 HIS A N 1
ATOM 2526 C CA . HIS A 1 303 ? -11.253 -7.601 7.021 1.00 88.25 303 HIS A CA 1
ATOM 2527 C C . HIS A 1 303 ? -10.432 -7.751 8.306 1.00 88.25 303 HIS A C 1
ATOM 2529 O O . HIS A 1 303 ? -10.002 -6.734 8.845 1.00 88.25 303 HIS A O 1
ATOM 2535 N N . ALA A 1 304 ? -10.103 -8.962 8.759 1.00 91.19 304 ALA A N 1
ATOM 2536 C CA . ALA A 1 304 ? -9.137 -9.125 9.844 1.00 91.19 304 ALA A CA 1
ATOM 2537 C C . ALA A 1 304 ? -7.772 -8.511 9.474 1.00 91.19 304 ALA A C 1
ATOM 2539 O O . ALA A 1 304 ? -7.300 -8.630 8.333 1.00 91.19 304 ALA A O 1
ATOM 2540 N N . MET A 1 305 ? -7.147 -7.867 10.457 1.00 94.94 305 MET A N 1
ATOM 2541 C CA . MET A 1 305 ? -6.022 -6.950 10.309 1.00 94.94 305 MET A CA 1
ATOM 2542 C C . MET A 1 305 ? -4.829 -7.359 11.171 1.00 94.94 305 MET A C 1
ATOM 2544 O O . MET A 1 305 ? -4.986 -7.972 12.226 1.00 94.94 305 MET A O 1
ATOM 2548 N N . ALA A 1 306 ? -3.628 -6.963 10.765 1.00 96.50 306 ALA A N 1
ATOM 2549 C CA . ALA A 1 306 ? -2.438 -7.076 11.598 1.00 96.50 306 ALA A CA 1
ATOM 2550 C C . ALA A 1 306 ? -1.443 -5.946 11.330 1.00 96.50 306 ALA A C 1
ATOM 2552 O O . ALA A 1 306 ? -1.548 -5.173 10.377 1.00 96.50 306 ALA A O 1
ATOM 2553 N N . GLU A 1 307 ? -0.431 -5.878 12.187 1.00 94.88 307 GLU A N 1
ATOM 2554 C CA . GLU A 1 307 ? 0.674 -4.929 12.091 1.00 94.88 307 GLU A CA 1
ATOM 2555 C C . GLU A 1 307 ? 1.677 -5.268 10.970 1.00 94.88 307 GLU A C 1
ATOM 2557 O O . GLU A 1 307 ? 2.649 -4.541 10.759 1.00 94.88 307 GLU A O 1
ATOM 2562 N N . HIS A 1 308 ? 1.464 -6.379 10.263 1.00 93.19 308 HIS A N 1
ATOM 2563 C CA . HIS A 1 308 ? 2.284 -6.850 9.155 1.00 93.19 308 HIS A CA 1
ATOM 2564 C C . HIS A 1 308 ? 1.415 -7.355 7.994 1.00 93.19 308 HIS A C 1
ATOM 2566 O O . HIS A 1 308 ? 0.286 -7.800 8.189 1.00 93.19 308 HIS A O 1
ATOM 2572 N N . ASP A 1 309 ? 1.962 -7.279 6.784 1.00 93.25 309 ASP A N 1
ATOM 2573 C CA . ASP A 1 309 ? 1.355 -7.805 5.560 1.00 93.25 309 ASP A CA 1
ATOM 2574 C C . ASP A 1 309 ? 1.516 -9.332 5.516 1.00 93.25 309 ASP A C 1
ATOM 2576 O O . ASP A 1 309 ? 2.628 -9.816 5.689 1.00 93.25 309 ASP A O 1
ATOM 2580 N N . THR A 1 310 ? 0.450 -10.094 5.269 1.00 93.38 310 THR A N 1
ATOM 2581 C CA . THR A 1 310 ? 0.535 -11.547 4.993 1.00 93.38 310 THR A CA 1
ATOM 2582 C C . THR A 1 310 ? 0.335 -11.875 3.510 1.00 93.38 310 THR A C 1
ATOM 2584 O O . THR A 1 310 ? 0.385 -13.033 3.097 1.00 93.38 310 THR A O 1
ATOM 2587 N N . ASN A 1 311 ? 0.142 -10.854 2.671 1.00 91.94 311 ASN A N 1
ATOM 2588 C CA . ASN A 1 311 ? -0.175 -10.966 1.251 1.00 91.94 311 ASN A CA 1
ATOM 2589 C C . ASN A 1 311 ? 0.891 -10.289 0.379 1.00 91.94 311 ASN A C 1
ATOM 2591 O O . ASN A 1 311 ? 0.557 -9.594 -0.583 1.00 91.94 311 ASN A O 1
ATOM 2595 N N . HIS A 1 312 ? 2.175 -10.498 0.687 1.00 89.50 312 HIS A N 1
ATOM 2596 C CA . HIS A 1 312 ? 3.327 -9.813 0.072 1.00 89.50 312 HIS A CA 1
ATOM 2597 C C . HIS A 1 312 ? 3.320 -9.764 -1.462 1.00 89.50 312 HIS A C 1
ATOM 2599 O O . HIS A 1 312 ? 3.702 -8.757 -2.043 1.00 89.50 312 HIS A O 1
ATOM 2605 N N . ARG A 1 313 ? 2.790 -10.812 -2.094 1.00 88.75 313 ARG A N 1
ATOM 2606 C CA . ARG A 1 313 ? 2.696 -11.012 -3.549 1.00 88.75 313 ARG A CA 1
ATOM 2607 C C . ARG A 1 313 ? 1.655 -10.143 -4.262 1.00 88.75 313 ARG A C 1
ATOM 2609 O O . ARG A 1 313 ? 1.647 -10.036 -5.480 1.00 88.75 313 ARG A O 1
ATOM 2616 N N . LEU A 1 314 ? 0.718 -9.557 -3.522 1.00 91.56 314 LEU A N 1
ATOM 2617 C CA . LEU A 1 314 ? -0.381 -8.784 -4.099 1.00 91.56 314 LEU A CA 1
ATOM 2618 C C . LEU A 1 314 ? -0.095 -7.288 -4.044 1.00 91.56 314 LEU A C 1
ATOM 2620 O O . LEU A 1 314 ? 0.527 -6.804 -3.108 1.00 91.56 314 LEU A O 1
ATOM 2624 N N . TRP A 1 315 ? -0.605 -6.524 -5.003 1.00 94.12 315 TRP A N 1
ATOM 2625 C CA . TRP A 1 315 ? -0.698 -5.073 -4.845 1.00 94.12 315 TRP A CA 1
ATOM 2626 C C . TRP A 1 315 ? -1.666 -4.717 -3.726 1.00 94.12 315 TRP A C 1
ATOM 2628 O O . TRP A 1 315 ? -2.619 -5.453 -3.466 1.00 94.12 315 TRP A O 1
ATOM 2638 N N . LYS A 1 316 ? -1.427 -3.588 -3.060 1.00 95.00 316 LYS A N 1
ATOM 2639 C CA . LYS A 1 316 ? -2.279 -3.078 -1.984 1.00 95.00 316 LYS A CA 1
ATOM 2640 C C . LYS A 1 316 ? -2.882 -1.754 -2.411 1.00 95.00 316 LYS A C 1
ATOM 2642 O O . LYS A 1 316 ? -2.140 -0.902 -2.887 1.00 95.00 316 LYS A O 1
ATOM 2647 N N . TRP A 1 317 ? -4.177 -1.548 -2.195 1.00 95.00 317 TRP A N 1
ATOM 2648 C CA . TRP A 1 317 ? -4.721 -0.197 -2.109 1.00 95.00 317 TRP A CA 1
ATOM 2649 C C . TRP A 1 317 ? -4.125 0.485 -0.879 1.00 95.00 317 TRP A C 1
ATOM 2651 O O . TRP A 1 317 ? -4.099 -0.100 0.203 1.00 95.00 317 TRP A O 1
ATOM 2661 N N . GLU A 1 318 ? -3.629 1.703 -1.064 1.00 94.50 318 GLU A N 1
ATOM 2662 C CA . GLU A 1 318 ? -3.081 2.561 -0.016 1.00 94.50 318 GLU A CA 1
ATOM 2663 C C . GLU A 1 318 ? -4.110 3.645 0.315 1.00 94.50 318 GLU A C 1
ATOM 2665 O O . GLU A 1 318 ? -4.351 4.562 -0.475 1.00 94.50 318 GLU A O 1
ATOM 2670 N N . TYR A 1 319 ? -4.747 3.529 1.477 1.00 94.56 319 TYR A N 1
ATOM 2671 C CA . TYR A 1 319 ? -5.755 4.477 1.935 1.00 94.56 319 TYR A CA 1
ATOM 2672 C C . TYR A 1 319 ? -5.154 5.458 2.938 1.00 94.56 319 TYR A C 1
ATOM 2674 O O . TYR A 1 319 ? -4.753 5.078 4.039 1.00 94.56 319 TYR A O 1
ATOM 2682 N N . ILE A 1 320 ? -5.133 6.735 2.556 1.00 93.75 320 ILE A N 1
ATOM 2683 C CA . ILE A 1 320 ? -4.620 7.839 3.369 1.00 93.75 320 ILE A CA 1
ATOM 2684 C C . ILE A 1 320 ? -5.754 8.845 3.572 1.00 93.75 320 ILE A C 1
ATOM 2686 O O . ILE A 1 320 ? -6.083 9.623 2.677 1.00 93.75 320 ILE A O 1
ATOM 2690 N N . ALA A 1 321 ? -6.378 8.816 4.749 1.00 94.00 321 ALA A N 1
ATOM 2691 C CA . ALA A 1 321 ? -7.643 9.518 4.980 1.00 94.00 321 ALA A CA 1
ATOM 2692 C C . ALA A 1 321 ? -7.528 11.052 5.025 1.00 94.00 321 ALA A C 1
ATOM 2694 O O . ALA A 1 321 ? -8.518 11.749 4.823 1.00 94.00 321 ALA A O 1
ATOM 2695 N N . TRP A 1 322 ? -6.325 11.595 5.227 1.00 92.38 322 TRP A N 1
ATOM 2696 C CA . TRP A 1 322 ? -6.083 13.040 5.172 1.00 92.38 322 TRP A CA 1
ATOM 2697 C C . TRP A 1 322 ? -5.763 13.564 3.767 1.00 92.38 322 TRP A C 1
ATOM 2699 O O . TRP A 1 322 ? -5.502 14.758 3.612 1.00 92.38 322 TRP A O 1
ATOM 2709 N N . GLN A 1 323 ? -5.767 12.717 2.732 1.00 90.00 323 GLN A N 1
ATOM 2710 C CA . GLN A 1 323 ? -5.616 13.182 1.353 1.00 90.00 323 GLN A CA 1
ATOM 2711 C C . GLN A 1 323 ? -6.948 13.670 0.787 1.00 90.00 323 GLN A C 1
ATOM 2713 O O . GLN A 1 323 ? -7.922 12.925 0.690 1.00 90.00 323 GLN A O 1
ATOM 2718 N N . GLN A 1 324 ? -6.980 14.929 0.352 1.00 86.88 324 GLN A N 1
ATOM 2719 C CA . GLN A 1 324 ? -8.196 15.584 -0.139 1.00 86.88 324 GLN A CA 1
ATOM 2720 C C . GLN A 1 324 ? -8.778 14.922 -1.404 1.00 86.88 324 GLN A C 1
ATOM 2722 O O . GLN A 1 324 ? -10.002 14.858 -1.589 1.00 86.88 324 GLN A O 1
ATOM 2727 N N . ASP A 1 325 ? -7.898 14.444 -2.277 1.00 89.88 325 ASP A N 1
ATOM 2728 C CA . ASP A 1 325 ? -8.190 13.712 -3.508 1.00 89.88 325 ASP A CA 1
ATOM 2729 C C . ASP A 1 325 ? -8.217 12.189 -3.304 1.00 89.88 325 ASP A C 1
ATOM 2731 O O . ASP A 1 325 ? -8.416 11.449 -4.266 1.00 89.88 325 ASP A O 1
ATOM 2735 N N . GLY A 1 326 ? -8.085 11.713 -2.063 1.00 90.62 326 GLY A N 1
ATOM 2736 C CA . GLY A 1 326 ? -8.152 10.300 -1.720 1.00 90.62 326 GLY A CA 1
ATOM 2737 C C . GLY A 1 326 ? -9.547 9.680 -1.923 1.00 90.62 326 GLY A C 1
ATOM 2738 O O . GLY A 1 326 ? -10.572 10.381 -1.969 1.00 90.62 326 GLY A O 1
ATOM 2739 N N . PRO A 1 327 ? -9.617 8.340 -2.032 1.00 90.69 327 PRO A N 1
ATOM 2740 C CA . PRO A 1 327 ? -10.862 7.624 -2.304 1.00 90.69 327 PRO A CA 1
ATOM 2741 C C . PRO A 1 327 ? -11.732 7.404 -1.059 1.00 90.69 327 PRO A C 1
ATOM 2743 O O . PRO A 1 327 ? -12.876 6.971 -1.205 1.00 90.69 327 PRO A O 1
ATOM 2746 N N . VAL A 1 328 ? -11.197 7.692 0.129 1.00 92.75 328 VAL A N 1
ATOM 2747 C CA . VAL A 1 328 ? -11.854 7.510 1.426 1.00 92.75 328 VAL A CA 1
ATOM 2748 C C . VAL A 1 328 ? -12.249 8.850 2.037 1.00 92.75 328 VAL A C 1
ATOM 2750 O O . VAL A 1 328 ? -11.666 9.892 1.727 1.00 92.75 328 VAL A O 1
ATOM 2753 N N . ASP A 1 329 ? -13.254 8.805 2.896 1.00 93.12 329 ASP A N 1
ATOM 2754 C CA . ASP A 1 329 ? -13.656 9.896 3.771 1.00 93.12 329 ASP A CA 1
ATOM 2755 C C . ASP A 1 329 ? -13.070 9.730 5.172 1.00 93.12 329 ASP A C 1
ATOM 2757 O O . ASP A 1 329 ? -12.817 8.615 5.629 1.00 93.12 329 ASP A O 1
ATOM 2761 N N . PHE A 1 330 ? -12.843 10.854 5.844 1.00 95.88 330 PHE A N 1
ATOM 2762 C CA . PHE A 1 330 ? -12.413 10.887 7.236 1.00 95.88 330 PHE A CA 1
ATOM 2763 C C . PHE A 1 330 ? -13.568 11.343 8.128 1.00 95.88 330 PHE A C 1
ATOM 2765 O O . PHE A 1 330 ? -14.281 12.286 7.779 1.00 95.88 330 PHE A O 1
ATOM 2772 N N . GLY A 1 331 ? -13.707 10.713 9.292 1.00 96.44 331 GLY A N 1
ATOM 2773 C CA . GLY A 1 331 ? -14.660 11.106 10.324 1.00 96.44 331 GLY A CA 1
ATOM 2774 C C . GLY A 1 331 ? -14.100 10.955 11.738 1.00 96.44 331 GLY A C 1
ATOM 2775 O O . GLY A 1 331 ? -12.983 10.484 11.949 1.00 96.44 331 GLY A O 1
ATOM 2776 N N . GLU A 1 332 ? -14.888 11.357 12.732 1.00 96.81 332 GLU A N 1
ATOM 2777 C CA . GLU A 1 332 ? -14.469 11.395 14.147 1.00 96.81 332 GLU A CA 1
ATOM 2778 C C . GLU A 1 332 ? -15.506 10.766 15.077 1.00 96.81 332 GLU A C 1
ATOM 2780 O O . GLU A 1 332 ? -15.689 11.184 16.220 1.00 96.81 332 GLU A O 1
ATOM 2785 N N . GLU A 1 333 ? -16.219 9.771 14.565 1.00 95.88 333 GLU A N 1
ATOM 2786 C CA . GLU A 1 333 ? -17.239 9.057 15.325 1.00 95.88 333 GLU A CA 1
ATOM 2787 C C . GLU A 1 333 ? -16.693 7.758 15.904 1.00 95.88 333 GLU A C 1
ATOM 2789 O O . GLU A 1 333 ? -15.872 7.079 15.284 1.00 95.88 333 GLU A O 1
ATOM 2794 N N . SER A 1 334 ? -17.170 7.404 17.093 1.00 94.69 334 SER A N 1
ATOM 2795 C CA . SER A 1 334 ? -16.999 6.061 17.642 1.00 94.69 334 SER A CA 1
ATOM 2796 C C . SER A 1 334 ? -17.808 5.043 16.840 1.00 94.69 334 SER A C 1
ATOM 2798 O O . SER A 1 334 ? -18.758 5.387 16.130 1.00 94.69 334 SER 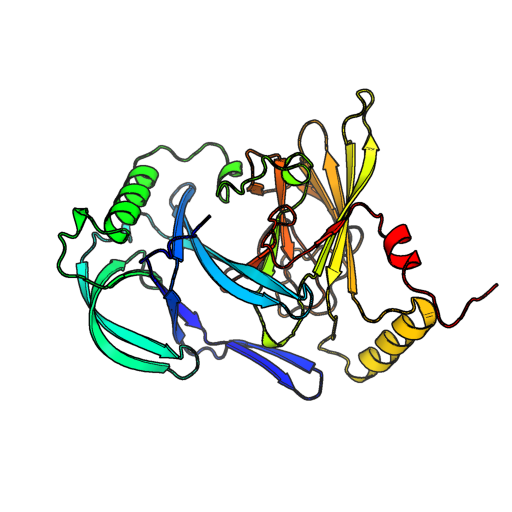A O 1
ATOM 2800 N N . ARG A 1 335 ? -17.514 3.752 17.021 1.00 90.62 335 ARG A N 1
ATOM 2801 C CA . ARG A 1 335 ? -18.326 2.673 16.453 1.00 90.62 335 ARG A CA 1
ATOM 2802 C C . ARG A 1 335 ? -19.802 2.817 16.813 1.00 90.62 335 ARG A C 1
ATOM 2804 O O . ARG A 1 335 ? -20.663 2.679 15.950 1.00 90.62 335 ARG A O 1
ATOM 2811 N N . SER A 1 336 ? -20.096 3.128 18.074 1.00 89.25 336 SER A N 1
ATOM 2812 C CA . SER A 1 336 ? -21.471 3.297 18.548 1.00 89.25 336 SER A CA 1
ATOM 2813 C C . SER A 1 336 ? -22.185 4.473 17.876 1.00 89.25 336 SER A C 1
ATOM 2815 O O . SER A 1 336 ? -23.349 4.344 17.503 1.00 89.25 336 SER A O 1
ATOM 2817 N N . GLU A 1 337 ? -21.503 5.604 17.681 1.00 91.62 337 GLU A N 1
ATOM 2818 C CA . GLU A 1 337 ? -22.037 6.762 16.957 1.00 91.62 337 GLU A CA 1
ATOM 2819 C C . GLU A 1 337 ? -22.327 6.404 15.491 1.00 91.62 337 GLU A C 1
ATOM 2821 O O . GLU A 1 337 ? -23.414 6.708 14.994 1.00 91.62 337 GLU A O 1
ATOM 2826 N N . ILE A 1 338 ? -21.419 5.675 14.830 1.00 88.94 338 ILE A N 1
ATOM 2827 C CA . ILE A 1 338 ? -21.617 5.213 13.450 1.00 88.94 338 ILE A CA 1
ATOM 2828 C C . ILE A 1 338 ? -22.799 4.244 13.357 1.00 88.94 338 ILE A C 1
ATOM 2830 O O . ILE A 1 338 ? -23.656 4.415 12.493 1.00 88.94 338 ILE A O 1
ATOM 2834 N N . ASP A 1 339 ? -22.884 3.248 14.241 1.00 83.81 339 ASP A N 1
ATOM 2835 C CA . ASP A 1 339 ? -23.991 2.286 14.253 1.00 83.81 339 ASP A CA 1
ATOM 2836 C C . ASP A 1 339 ? -25.344 2.987 14.458 1.00 83.81 339 ASP A C 1
ATOM 2838 O O . ASP A 1 339 ? -26.319 2.650 13.787 1.00 83.81 339 ASP A O 1
ATOM 2842 N N . ASN A 1 340 ? -25.392 4.036 15.285 1.00 84.69 340 ASN A N 1
ATOM 2843 C CA . ASN A 1 340 ? -26.598 4.837 15.514 1.00 84.69 340 ASN A CA 1
ATOM 2844 C C . ASN A 1 340 ? -27.059 5.655 14.292 1.00 84.69 340 ASN A C 1
ATOM 2846 O O . ASN A 1 340 ? -28.222 6.073 14.248 1.00 84.69 340 ASN A O 1
ATOM 2850 N N . ARG A 1 341 ? -26.201 5.875 13.281 1.00 82.44 341 ARG A N 1
ATOM 2851 C CA . ARG A 1 341 ? -26.612 6.485 11.997 1.00 82.44 341 ARG A CA 1
ATOM 2852 C C . ARG A 1 341 ? -27.630 5.612 11.266 1.00 82.44 341 ARG A C 1
ATOM 2854 O O . ARG A 1 341 ? -28.459 6.113 10.503 1.00 82.44 341 ARG A O 1
ATOM 2861 N N . PHE A 1 342 ? -27.572 4.304 11.493 1.00 76.25 342 PHE A N 1
ATOM 2862 C CA . PHE A 1 342 ? -28.412 3.331 10.824 1.00 76.25 342 PHE A CA 1
ATOM 2863 C C . PHE A 1 342 ? -29.612 3.019 11.712 1.00 76.25 342 PHE A C 1
ATOM 2865 O O . PHE A 1 342 ? -29.481 2.592 12.853 1.00 76.25 342 PHE A O 1
ATOM 2872 N N . ARG A 1 343 ? -30.821 3.279 11.205 1.00 60.22 343 ARG A N 1
ATOM 2873 C CA . ARG A 1 343 ? -32.055 2.981 11.942 1.00 60.22 343 ARG A CA 1
ATOM 2874 C C . ARG A 1 343 ? -32.377 1.488 11.794 1.00 60.22 343 ARG A C 1
ATOM 2876 O O . ARG A 1 343 ? -32.678 1.074 10.670 1.00 60.22 343 ARG A O 1
ATOM 2883 N N . PRO A 1 344 ? -32.388 0.688 12.877 1.00 58.16 344 PRO A N 1
ATOM 2884 C CA . PRO A 1 344 ? -32.872 -0.687 12.821 1.00 58.16 344 PRO A CA 1
ATOM 2885 C C . PRO A 1 344 ? -34.330 -0.721 12.365 1.00 5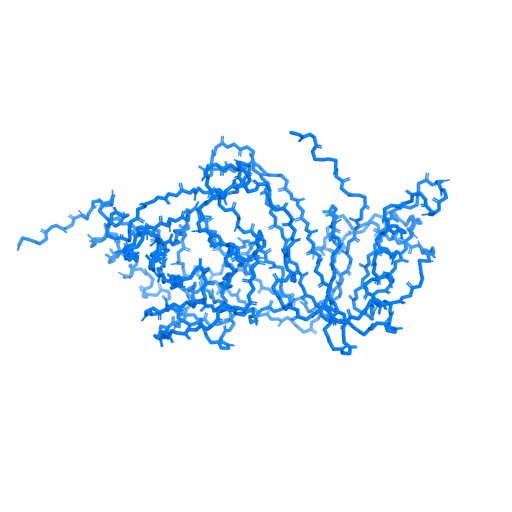8.16 344 PRO A C 1
ATOM 2887 O O . PRO A 1 344 ? -35.123 0.147 12.741 1.00 58.16 344 PRO A O 1
ATOM 2890 N N . LYS A 1 345 ? -34.716 -1.741 11.593 1.00 49.78 345 LYS A N 1
ATOM 2891 C CA . LYS A 1 345 ? -36.128 -1.949 11.228 1.00 49.78 345 LYS A CA 1
ATOM 2892 C C . LYS A 1 345 ? -36.943 -2.570 12.368 1.00 49.78 345 LYS A C 1
ATOM 2894 O O . LYS A 1 345 ? -38.164 -2.451 12.358 1.00 49.78 345 LYS A O 1
ATOM 2899 N N . LEU A 1 346 ? -36.289 -3.178 13.360 1.00 44.69 346 LEU A N 1
ATOM 2900 C CA . LEU A 1 346 ? -36.907 -3.681 14.588 1.00 44.69 346 LEU A CA 1
ATOM 2901 C C . LEU A 1 346 ? -36.296 -2.979 15.806 1.00 44.69 346 LEU A C 1
ATOM 2903 O O . LEU A 1 346 ? -35.104 -3.106 16.071 1.00 44.69 346 LEU A O 1
ATOM 2907 N N . ARG A 1 347 ? -37.125 -2.245 16.555 1.00 39.06 347 ARG A N 1
ATOM 2908 C CA . ARG A 1 347 ? -36.818 -1.789 17.916 1.00 39.06 347 ARG A CA 1
ATOM 2909 C C . ARG A 1 347 ? -37.424 -2.801 18.882 1.00 39.06 347 ARG A C 1
ATOM 2911 O O . ARG A 1 347 ? -38.647 -2.868 18.975 1.00 39.06 347 ARG A O 1
ATOM 2918 N N . PHE A 1 348 ? -36.600 -3.574 19.580 1.00 39.03 348 PHE A N 1
ATOM 2919 C CA . PHE A 1 348 ? -37.064 -4.257 20.786 1.00 39.03 348 PHE A CA 1
ATOM 2920 C C . PHE A 1 348 ? -36.947 -3.256 21.939 1.00 39.03 348 PHE A C 1
ATOM 2922 O O . PHE A 1 348 ? -35.874 -2.693 22.152 1.00 39.03 348 PHE A O 1
ATOM 2929 N N . TRP A 1 349 ? -38.092 -2.954 22.552 1.00 34.81 349 TRP A N 1
ATOM 2930 C CA . TRP A 1 349 ? -38.208 -2.149 23.767 1.00 34.81 349 TRP A CA 1
ATOM 2931 C C . TRP A 1 349 ? -37.844 -2.977 24.991 1.00 34.81 349 TRP A C 1
ATOM 2933 O O . TRP A 1 349 ? -38.202 -4.179 24.990 1.00 34.81 349 TRP A O 1
#

Radius of gyration: 21.61 Å; chains: 1; bounding box: 64×42×64 Å

Secondary structure (DSSP, 8-state):
---PPP--EEEEEEEEEEEEEETTEEEEEEEEEEEEEEESSEEEEEEEETTEEEEEEEEEEEEEETTTTEEEEEEEEEEEEEETTT-PPPEEEEEEEEEETTTTEEEEEEEEEEEE-SSSEEEEEE--SS-GGGSHHHHHHHHHHHHHHSPPPS-GGGTT-------STTTTS---EEEEE--GGG---EEEEEEEEEEE-TTS-EEEEEEEEEES----SS-HHHHHHHHHHHHHHTS--SEEEEEEEEESSSEEEEEESSBB-TT--TT-----B-EEEEEP--EETTTTEEEEEE-STT--EESS-S-TTS-EEEEETT-TTSSSEEE---HHHHHHTSPPS----

Foldseek 3Di:
DPPDQALKKKKFKDFDWDFAQDPLFTDIDGPRDIFIDMAGSKDWDWADDPQKIKIKIKHWDWDQFPLVNGIFIWMKIAIDIAGLVQWDDWDKDWDWDPPDRVVRDTHHTAIWTWIGRHPGMIMIGGDPPDDCCPHPVNVSSVNSVVNVPDDGPPALACGPAPDDVLVDPNSVAAFAKEWEFPRVNLQWDWAEWAWAQPDADPVRHRFKIKIKIKTPAQRFRPDPPVCVVVCVCCCQALVDRIDMAMKMFGDDPAGFFIWHQFQAQVLNAAVDGDGGDGDTGATQRYAYDRRRYTYKYQGYSRRRIDSDHNCNSGMITIADQPDPSHNYHYHHDHPVRVSVVRDRNDDDD